Protein AF-A0AB34JA94-F1 (afdb_monomer_lite)

Secondary structure (DSSP, 8-state):
-PPPPP-----EEEEEEEEEES-TTS-EEEEEEEEEETTEEEEEEEEHHHHHHHHHHHHHHHGGGGT-------GGGGGSHHHHHHHHHHHHHHHHHHTT-HHHHT-HHHHHHTTSSSTT-TTSHHHHHHHHHHTTTSPPEEGGGHHHH--TT-EEEEEESSHHHHHHHHHHTSS-SEEEEEEEE-TTS-B--TTT-SEEEEEEEETTEEEEEEHHHHHHTGGGEEEEEEE-EE-TTTTSHHHHHHHHHHHHHHTTPPB--THHHHHTT------------SS-TT---B-HHHHHHHHHHHTTSB-SSS-GGG--GGGGSTT-SSPP-B-TT-EEPPPEEEE-PPPP---

Structure (mmCIF, N/CA/C/O backbone):
data_AF-A0AB34JA94-F1
#
_entry.id   AF-A0AB34JA94-F1
#
loop_
_atom_site.group_PDB
_atom_site.id
_atom_site.type_symbol
_atom_site.label_atom_id
_atom_site.label_alt_id
_atom_site.label_comp_id
_atom_site.label_asym_id
_atom_site.label_entity_id
_atom_site.label_seq_id
_atom_site.pdbx_PDB_ins_code
_atom_site.Cartn_x
_atom_site.Cartn_y
_atom_site.Cartn_z
_atom_site.occupancy
_atom_site.B_iso_or_equiv
_atom_site.auth_seq_id
_atom_site.auth_comp_id
_atom_site.auth_asym_id
_atom_site.auth_atom_id
_atom_site.pdbx_PDB_model_num
ATOM 1 N N . MET A 1 1 ? 39.753 -9.210 17.519 1.00 33.94 1 MET A N 1
ATOM 2 C CA . MET A 1 1 ? 39.549 -8.945 16.079 1.00 33.94 1 MET A CA 1
ATOM 3 C C . MET A 1 1 ? 38.102 -9.275 15.754 1.00 33.94 1 MET A C 1
ATOM 5 O O . MET A 1 1 ? 37.782 -10.436 15.553 1.00 33.94 1 MET A O 1
ATOM 9 N N . GLY A 1 2 ? 37.212 -8.286 15.861 1.00 31.00 2 GLY A N 1
ATOM 10 C CA . GLY A 1 2 ? 35.792 -8.461 15.555 1.00 31.00 2 GLY A CA 1
ATOM 11 C C . GLY A 1 2 ? 35.573 -8.324 14.054 1.00 31.00 2 GLY A C 1
ATOM 12 O O . GLY A 1 2 ? 36.038 -7.353 13.461 1.00 31.00 2 GLY A O 1
ATOM 13 N N . ALA A 1 3 ? 34.917 -9.312 13.451 1.00 29.16 3 ALA A N 1
ATOM 14 C CA . ALA A 1 3 ? 34.492 -9.262 12.061 1.00 29.16 3 ALA A CA 1
ATOM 15 C C . ALA A 1 3 ? 33.548 -8.067 11.849 1.00 29.16 3 ALA A C 1
ATOM 17 O O . ALA A 1 3 ? 32.595 -7.879 12.606 1.00 29.16 3 ALA A O 1
ATOM 18 N N . ALA A 1 4 ? 33.838 -7.253 10.835 1.00 28.16 4 ALA A N 1
ATOM 19 C CA . ALA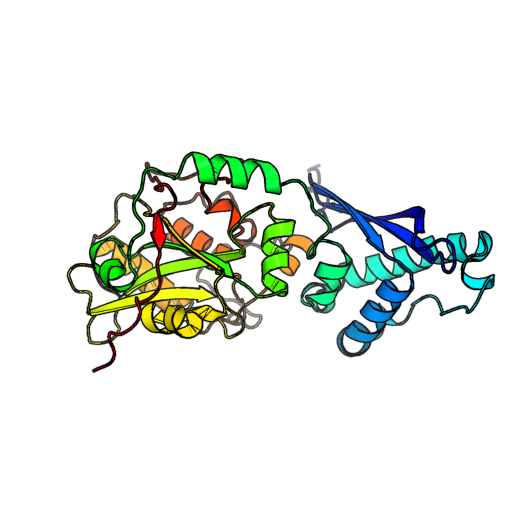 A 1 4 ? 32.948 -6.194 10.382 1.00 28.16 4 ALA A CA 1
ATOM 20 C C . ALA A 1 4 ? 31.629 -6.806 9.870 1.00 28.16 4 ALA A C 1
ATOM 22 O O . ALA A 1 4 ? 31.674 -7.854 9.216 1.00 28.16 4 ALA A O 1
ATOM 23 N N . PRO A 1 5 ? 30.463 -6.189 10.133 1.00 30.64 5 PRO A N 1
ATOM 24 C CA . PRO A 1 5 ? 29.211 -6.659 9.564 1.00 30.64 5 PRO A CA 1
ATOM 25 C C . PRO A 1 5 ? 29.250 -6.524 8.037 1.00 30.64 5 PRO A C 1
ATOM 27 O O . PRO A 1 5 ? 29.622 -5.494 7.477 1.00 30.64 5 PRO A O 1
ATOM 30 N N . SER A 1 6 ? 28.906 -7.627 7.384 1.00 30.83 6 SER A N 1
ATOM 31 C CA . SER A 1 6 ? 28.924 -7.862 5.946 1.00 30.83 6 SER A CA 1
ATOM 32 C C . SER A 1 6 ? 27.922 -6.989 5.181 1.00 30.83 6 SER A C 1
ATOM 34 O O . SER A 1 6 ? 26.743 -6.965 5.518 1.00 30.83 6 SER A O 1
ATOM 36 N N . HIS A 1 7 ? 28.430 -6.328 4.137 1.00 33.81 7 HIS A N 1
ATOM 37 C CA . HIS A 1 7 ? 27.768 -5.705 2.981 1.00 33.81 7 HIS A CA 1
ATOM 38 C C . HIS A 1 7 ? 26.224 -5.640 2.948 1.00 33.81 7 HIS A C 1
ATOM 40 O O . HIS A 1 7 ? 25.527 -6.599 2.626 1.00 33.81 7 HIS A O 1
ATOM 46 N N . GLU A 1 8 ? 25.745 -4.415 3.147 1.00 39.44 8 GLU A N 1
ATOM 47 C CA . GLU A 1 8 ? 24.468 -3.826 2.729 1.00 39.44 8 GLU A CA 1
ATOM 48 C C . GLU A 1 8 ? 24.118 -4.206 1.269 1.00 39.44 8 GLU A C 1
ATOM 50 O O . GLU A 1 8 ? 24.847 -3.871 0.330 1.00 39.44 8 GLU A O 1
ATOM 55 N N . ALA A 1 9 ? 23.017 -4.932 1.046 1.00 46.41 9 ALA A N 1
ATOM 56 C CA . ALA A 1 9 ? 22.637 -5.393 -0.292 1.00 46.41 9 ALA A CA 1
ATOM 57 C C . ALA A 1 9 ? 21.923 -4.284 -1.089 1.00 46.41 9 ALA A C 1
ATOM 59 O O . ALA A 1 9 ? 20.692 -4.235 -1.155 1.00 46.41 9 ALA A O 1
ATOM 60 N N . ALA A 1 10 ? 22.707 -3.395 -1.704 1.00 58.50 10 ALA A N 1
ATOM 61 C CA . ALA A 1 10 ? 22.237 -2.528 -2.782 1.00 58.50 10 ALA A CA 1
ATOM 62 C C . ALA A 1 10 ? 21.627 -3.372 -3.917 1.00 58.50 10 ALA A C 1
ATOM 64 O O . ALA A 1 10 ? 22.109 -4.470 -4.198 1.00 58.50 10 ALA A O 1
ATOM 65 N N . LEU A 1 11 ? 20.595 -2.856 -4.593 1.00 69.00 11 LEU A N 1
ATOM 66 C CA . LEU A 1 11 ? 19.997 -3.526 -5.751 1.00 69.00 11 LEU A CA 1
ATOM 67 C C . LEU A 1 11 ? 21.039 -3.710 -6.866 1.00 69.00 11 LEU A C 1
ATOM 69 O O . LEU A 1 11 ? 21.446 -2.759 -7.542 1.00 69.00 11 LEU A O 1
ATOM 73 N N . GLY A 1 12 ? 21.474 -4.952 -7.042 1.00 79.62 12 GLY A N 1
ATOM 74 C CA . GLY A 1 12 ? 22.334 -5.396 -8.121 1.00 79.62 12 GLY A CA 1
ATOM 75 C C . GLY A 1 12 ? 21.597 -5.335 -9.453 1.00 79.62 12 GLY A C 1
ATOM 76 O O . GLY A 1 12 ? 20.393 -5.557 -9.529 1.00 79.62 12 GLY A O 1
ATOM 77 N N . CYS A 1 13 ? 22.334 -5.016 -10.514 1.00 89.94 13 CYS A N 1
ATOM 78 C CA . CYS A 1 13 ? 21.826 -4.972 -11.881 1.00 89.94 13 CYS A CA 1
ATOM 79 C C . CYS A 1 13 ? 22.901 -5.501 -12.832 1.00 89.94 13 CYS A C 1
ATOM 81 O O . CYS A 1 13 ? 24.055 -5.077 -12.734 1.00 89.94 13 CYS A O 1
ATOM 83 N N . SER A 1 14 ? 22.548 -6.375 -13.770 1.00 92.00 14 SER A N 1
ATOM 84 C CA . SER A 1 14 ? 23.431 -6.841 -14.848 1.00 92.00 14 SER A CA 1
ATOM 85 C C . SER A 1 14 ? 22.662 -7.022 -16.155 1.00 92.00 14 SER A C 1
ATOM 87 O O . SER A 1 14 ? 21.468 -7.322 -16.138 1.00 92.00 14 SER A O 1
ATOM 89 N N . LEU A 1 15 ? 23.323 -6.801 -17.294 1.00 93.69 15 LEU A N 1
ATOM 90 C CA . LEU A 1 15 ? 22.767 -7.087 -18.613 1.00 93.69 15 LEU A CA 1
ATOM 91 C C . LEU A 1 15 ? 23.639 -8.145 -19.288 1.00 93.69 15 LEU A C 1
ATOM 93 O O . LEU A 1 15 ? 24.737 -7.853 -19.740 1.00 93.69 15 LEU A O 1
ATOM 97 N N . ASN A 1 16 ? 23.143 -9.379 -19.389 1.00 84.00 16 ASN A N 1
ATOM 98 C CA . ASN A 1 16 ? 23.994 -10.516 -19.784 1.00 84.00 16 ASN A CA 1
ATOM 99 C C . ASN A 1 16 ? 23.575 -11.161 -21.108 1.00 84.00 16 ASN A C 1
ATOM 101 O O . ASN A 1 16 ? 24.324 -11.940 -21.693 1.00 84.00 16 ASN A O 1
ATOM 105 N N . SER A 1 17 ? 22.372 -10.859 -21.596 1.00 87.00 17 SER A N 1
ATOM 106 C CA . SER A 1 17 ? 21.828 -11.495 -22.791 1.00 87.00 17 SER A CA 1
ATOM 107 C C . SER A 1 17 ? 20.958 -10.545 -23.605 1.00 87.00 17 SER A C 1
ATOM 109 O O . SER A 1 17 ? 20.492 -9.504 -23.132 1.00 87.00 17 SER A O 1
ATOM 111 N N . THR A 1 18 ? 20.765 -10.900 -24.874 1.00 92.19 18 THR A N 1
ATOM 112 C CA . THR A 1 18 ? 19.883 -10.179 -25.792 1.00 92.19 18 THR A CA 1
ATOM 113 C C . THR A 1 18 ? 19.055 -11.162 -26.599 1.00 92.19 18 THR A C 1
ATOM 115 O O . THR A 1 18 ? 19.470 -12.301 -26.812 1.00 92.19 18 THR A O 1
ATOM 118 N N . ARG A 1 19 ? 17.884 -10.724 -27.060 1.00 90.94 19 ARG A N 1
ATOM 119 C CA . ARG A 1 19 ? 17.037 -11.505 -27.966 1.00 90.94 19 ARG A CA 1
ATOM 120 C C . ARG A 1 19 ? 16.463 -10.626 -29.068 1.00 90.94 19 ARG A C 1
ATOM 122 O O . ARG A 1 19 ? 16.322 -9.412 -28.906 1.00 90.94 19 ARG A O 1
ATOM 129 N N . LEU A 1 20 ? 16.149 -11.247 -30.199 1.00 88.50 20 LEU A N 1
ATOM 130 C CA . LEU A 1 20 ? 15.402 -10.620 -31.285 1.00 88.50 20 LEU A CA 1
ATOM 131 C C . LEU A 1 20 ? 13.908 -10.840 -31.047 1.00 88.50 20 LEU A C 1
ATOM 133 O O . LEU A 1 20 ? 13.461 -11.979 -30.958 1.00 88.50 20 LEU A O 1
ATOM 137 N N . SER A 1 21 ? 13.158 -9.745 -30.991 1.00 83.56 21 SER A N 1
ATOM 138 C CA . SER A 1 21 ? 11.720 -9.733 -30.717 1.00 83.56 21 SER A CA 1
ATOM 139 C C . SER A 1 21 ? 10.966 -8.876 -31.734 1.00 83.56 21 SER A C 1
ATOM 141 O O . SER A 1 21 ? 11.555 -8.083 -32.476 1.00 83.56 21 SER A O 1
ATOM 143 N N . GLY A 1 22 ? 9.640 -9.010 -31.752 1.00 81.00 22 GLY A N 1
ATOM 144 C CA . GLY A 1 22 ? 8.747 -8.227 -32.605 1.00 81.00 22 GLY A CA 1
ATOM 145 C C . GLY A 1 22 ? 8.397 -8.888 -33.945 1.00 81.00 22 GLY A C 1
ATOM 146 O O . GLY A 1 22 ? 8.851 -9.990 -34.249 1.00 81.00 22 GLY A O 1
ATOM 147 N N . PRO A 1 23 ? 7.557 -8.227 -34.760 1.00 78.31 23 PRO A N 1
ATOM 148 C CA . PRO A 1 23 ? 7.063 -8.789 -36.013 1.00 78.31 23 PRO A CA 1
ATOM 149 C C . PRO A 1 23 ? 8.195 -9.004 -37.025 1.00 78.31 23 PRO A C 1
ATOM 151 O O . PRO A 1 23 ? 9.101 -8.175 -37.134 1.00 78.31 23 PRO A O 1
ATOM 154 N N . SER A 1 24 ? 8.094 -10.061 -37.839 1.00 78.44 24 SER A N 1
ATOM 155 C CA . SER A 1 24 ? 9.119 -10.480 -38.820 1.00 78.44 24 SER A CA 1
ATOM 156 C C . SER A 1 24 ? 9.600 -9.356 -39.746 1.00 78.44 24 SER A C 1
ATOM 158 O O . SER A 1 24 ? 10.770 -9.297 -40.117 1.00 78.44 24 SER A O 1
ATOM 160 N N . ARG A 1 25 ? 8.711 -8.414 -40.080 1.00 77.81 25 ARG A N 1
ATOM 161 C CA . ARG A 1 25 ? 9.008 -7.264 -40.947 1.00 77.81 25 ARG A CA 1
ATOM 162 C C . ARG A 1 25 ? 9.797 -6.149 -40.252 1.00 77.81 25 ARG A C 1
ATOM 164 O O . ARG A 1 25 ? 10.430 -5.345 -40.933 1.00 77.81 25 ARG A O 1
ATOM 171 N N . ARG A 1 26 ? 9.745 -6.052 -38.918 1.00 80.50 26 ARG A N 1
ATOM 172 C CA . ARG A 1 26 ? 10.406 -5.003 -38.117 1.00 80.50 26 ARG A CA 1
ATOM 173 C C . ARG A 1 26 ? 10.902 -5.550 -36.766 1.00 80.50 26 ARG A C 1
ATOM 175 O O . ARG A 1 26 ? 10.438 -5.083 -35.724 1.00 80.50 26 ARG A O 1
ATOM 182 N N . PRO A 1 27 ? 11.848 -6.505 -36.763 1.00 86.38 27 PRO A N 1
ATOM 183 C CA . PRO A 1 27 ? 12.361 -7.051 -35.519 1.00 86.38 27 PRO A CA 1
ATOM 184 C C . PRO A 1 27 ? 13.276 -6.039 -34.822 1.00 86.38 27 PRO A C 1
ATOM 186 O O . PRO A 1 27 ? 14.008 -5.276 -35.470 1.00 86.38 27 PRO A O 1
ATOM 189 N N . PHE A 1 28 ? 13.254 -6.057 -33.496 1.00 87.44 28 PHE A N 1
ATOM 190 C CA . PHE A 1 28 ? 14.073 -5.228 -32.620 1.00 87.44 28 PHE A CA 1
ATOM 191 C C . PHE A 1 28 ? 14.839 -6.089 -31.613 1.00 87.44 28 PHE A C 1
ATOM 193 O O . PHE A 1 28 ? 14.496 -7.240 -31.371 1.00 87.44 28 PHE A O 1
ATOM 200 N N . VAL A 1 29 ? 15.912 -5.524 -31.058 1.00 90.81 29 VAL A N 1
ATOM 201 C CA . VAL A 1 29 ? 16.726 -6.181 -30.030 1.00 90.81 29 VAL A CA 1
ATOM 202 C C . VAL A 1 29 ? 16.221 -5.763 -28.657 1.00 90.81 29 VAL A C 1
ATOM 204 O O . VAL A 1 29 ? 16.079 -4.564 -28.390 1.00 90.81 29 VAL A O 1
ATOM 207 N N . GLU A 1 30 ? 15.985 -6.753 -27.806 1.00 93.12 30 GLU A N 1
ATOM 208 C CA . GLU A 1 30 ? 15.742 -6.591 -26.376 1.00 93.12 30 GLU A CA 1
ATOM 209 C C . GLU A 1 30 ? 16.978 -7.013 -25.587 1.00 93.12 30 GLU A C 1
ATOM 211 O O . GLU A 1 30 ? 17.686 -7.944 -25.972 1.00 93.12 30 GLU A O 1
ATOM 216 N N . TYR A 1 31 ? 17.218 -6.314 -24.487 1.00 93.75 31 TYR A N 1
ATOM 217 C CA . TYR A 1 31 ? 18.290 -6.552 -23.534 1.00 93.75 31 TYR A CA 1
ATOM 218 C C . TYR A 1 31 ? 17.664 -7.143 -22.272 1.00 93.75 31 TYR A C 1
ATOM 220 O O . TYR A 1 31 ? 16.663 -6.616 -21.784 1.00 93.75 31 TYR A O 1
ATOM 228 N N . CYS A 1 32 ? 18.239 -8.231 -21.768 1.00 91.56 32 CYS A N 1
ATOM 229 C CA . CYS A 1 32 ? 17.846 -8.817 -20.494 1.00 91.56 32 CYS A CA 1
ATOM 230 C C . CYS A 1 32 ? 18.491 -8.019 -19.370 1.00 91.56 32 CYS A C 1
ATOM 232 O O . CYS A 1 32 ? 19.712 -8.013 -19.256 1.00 91.56 32 CYS A O 1
ATOM 234 N N . VAL A 1 33 ? 17.680 -7.366 -18.550 1.00 91.25 33 VAL A N 1
ATOM 235 C CA . VAL A 1 33 ? 18.101 -6.687 -17.329 1.00 91.25 33 VAL A CA 1
ATOM 236 C C . VAL A 1 33 ? 17.805 -7.626 -16.167 1.00 91.25 33 VAL A C 1
ATOM 238 O O . VAL A 1 33 ? 16.643 -7.875 -15.864 1.00 91.25 33 VAL A O 1
ATOM 241 N N . GLN A 1 34 ? 18.845 -8.164 -15.544 1.00 86.19 34 GLN A N 1
ATOM 242 C CA . GLN A 1 34 ? 18.753 -9.003 -14.354 1.00 86.19 34 GLN A CA 1
ATOM 243 C C . GLN A 1 34 ? 19.008 -8.154 -13.114 1.00 86.19 34 GLN A C 1
ATOM 245 O O . GLN A 1 34 ? 19.991 -7.414 -13.060 1.00 86.19 34 GLN A O 1
ATOM 250 N N . LEU A 1 35 ? 18.113 -8.257 -12.138 1.00 83.00 35 LEU A N 1
ATOM 251 C CA . LEU A 1 35 ? 18.114 -7.467 -10.915 1.00 83.00 35 LEU A CA 1
ATOM 252 C C . LEU A 1 35 ? 18.144 -8.389 -9.708 1.00 83.00 35 LEU A C 1
ATOM 254 O O . LEU A 1 35 ? 17.483 -9.426 -9.703 1.00 83.00 35 LEU A O 1
ATOM 258 N N . GLU A 1 36 ? 18.931 -8.011 -8.708 1.00 73.06 36 GLU A N 1
ATOM 259 C CA . GLU A 1 36 ? 19.235 -8.861 -7.559 1.00 73.06 36 GLU A CA 1
ATOM 260 C C . GLU A 1 36 ? 19.233 -8.046 -6.273 1.00 73.06 36 GLU A C 1
ATOM 262 O O . GLU A 1 36 ? 19.897 -7.014 -6.179 1.00 73.06 36 GLU A O 1
ATOM 267 N N . ARG A 1 37 ? 18.515 -8.512 -5.254 1.00 63.88 37 ARG A N 1
ATOM 268 C CA . ARG A 1 37 ? 18.586 -7.943 -3.910 1.00 63.88 37 ARG A CA 1
ATOM 269 C C . ARG A 1 37 ? 18.285 -9.010 -2.870 1.00 63.88 37 ARG A C 1
ATOM 271 O O . ARG A 1 37 ? 17.164 -9.502 -2.816 1.00 63.88 37 ARG A O 1
ATOM 278 N N . ALA A 1 38 ? 19.263 -9.283 -2.007 1.00 65.06 38 ALA A N 1
ATOM 279 C CA . ALA A 1 38 ? 19.186 -10.308 -0.968 1.00 65.06 38 ALA A CA 1
ATOM 280 C C . ALA A 1 38 ? 18.754 -11.676 -1.538 1.00 65.06 38 ALA A C 1
ATOM 282 O O . ALA A 1 38 ? 19.553 -12.334 -2.194 1.00 65.06 38 ALA A O 1
ATOM 283 N N . ASP A 1 39 ? 17.508 -12.080 -1.304 1.00 50.12 39 ASP A N 1
ATOM 284 C CA . ASP A 1 39 ? 16.888 -13.338 -1.727 1.00 50.12 39 ASP A CA 1
ATOM 285 C C . ASP A 1 39 ? 16.017 -13.212 -2.993 1.00 50.12 39 ASP A C 1
ATOM 287 O O . ASP A 1 39 ? 15.452 -14.201 -3.461 1.00 50.12 39 ASP A O 1
ATOM 291 N N . LEU A 1 40 ? 15.904 -12.011 -3.567 1.00 50.50 40 LEU A N 1
ATOM 292 C CA . LEU A 1 40 ? 15.078 -11.741 -4.741 1.00 50.50 40 LEU A CA 1
ATOM 293 C C . LEU A 1 40 ? 15.938 -11.518 -5.985 1.00 50.50 40 LEU A C 1
ATOM 295 O O . LEU A 1 40 ? 16.709 -10.560 -6.060 1.00 50.50 40 LEU A O 1
ATOM 299 N N . THR A 1 41 ? 15.721 -12.354 -6.999 1.00 65.50 41 THR A N 1
ATOM 300 C CA . THR A 1 41 ? 16.272 -12.180 -8.346 1.00 65.50 41 THR A CA 1
ATOM 301 C C . THR A 1 41 ? 15.137 -12.175 -9.358 1.00 65.50 41 THR A C 1
ATOM 303 O O . THR A 1 41 ? 14.293 -13.072 -9.358 1.00 65.50 41 THR A O 1
ATOM 306 N N . TRP A 1 42 ? 15.116 -11.188 -10.248 1.00 71.56 42 TRP A N 1
ATOM 307 C CA . TRP A 1 42 ? 14.173 -11.162 -11.364 1.00 71.56 42 TRP A CA 1
ATOM 308 C C . TRP A 1 42 ? 14.814 -10.583 -12.619 1.00 71.56 42 TRP A C 1
ATOM 310 O O . TRP A 1 42 ? 15.895 -9.993 -12.589 1.00 71.56 42 TRP A O 1
ATOM 320 N N . VAL A 1 43 ? 14.139 -10.783 -13.748 1.00 80.00 43 VAL A N 1
ATOM 321 C CA . VAL A 1 43 ? 14.596 -10.323 -15.057 1.00 80.00 43 VAL A CA 1
ATOM 322 C C . VAL A 1 43 ? 13.499 -9.534 -15.752 1.00 80.00 43 VAL A C 1
ATOM 324 O O . VAL A 1 43 ? 12.328 -9.903 -15.688 1.00 80.00 43 VAL A O 1
ATOM 327 N N . VAL A 1 44 ? 13.883 -8.475 -16.458 1.00 79.00 44 VAL A N 1
ATOM 328 C CA . VAL A 1 44 ? 13.013 -7.774 -17.407 1.00 79.00 44 VAL A CA 1
ATOM 329 C C . VAL A 1 44 ? 13.677 -7.640 -18.761 1.00 79.00 44 VAL A C 1
ATOM 331 O O . VAL A 1 44 ? 14.896 -7.509 -18.867 1.00 79.00 44 VAL A O 1
ATOM 334 N N . TRP A 1 45 ? 12.865 -7.651 -19.813 1.00 84.88 45 TRP A N 1
ATOM 335 C CA . TRP A 1 45 ? 13.346 -7.467 -21.176 1.00 84.88 45 TRP A CA 1
ATOM 336 C C . TRP A 1 45 ? 12.978 -6.072 -21.652 1.00 84.88 45 TRP A C 1
ATOM 338 O O . TRP A 1 45 ? 11.815 -5.679 -21.627 1.00 84.88 45 TRP A O 1
ATOM 348 N N . ARG A 1 46 ? 13.981 -5.295 -22.061 1.00 89.50 46 ARG A N 1
ATOM 349 C CA . ARG A 1 46 ? 13.774 -3.918 -22.523 1.00 89.50 46 ARG A CA 1
ATOM 350 C C . ARG A 1 46 ? 14.476 -3.690 -23.843 1.00 89.50 46 ARG A C 1
ATOM 352 O O . ARG A 1 46 ? 15.637 -4.053 -24.013 1.00 89.50 46 ARG A O 1
ATOM 359 N N . ARG A 1 47 ? 13.811 -3.055 -24.801 1.00 91.56 47 ARG A N 1
ATOM 360 C CA . ARG A 1 47 ? 14.439 -2.582 -26.043 1.00 91.56 47 ARG A CA 1
ATOM 361 C C . ARG A 1 47 ? 15.123 -1.243 -25.813 1.00 91.56 47 ARG A C 1
ATOM 363 O O . ARG A 1 47 ? 14.689 -0.420 -25.015 1.00 91.56 47 ARG A O 1
ATOM 370 N N . TYR A 1 48 ? 16.141 -0.950 -26.621 1.00 92.12 48 TYR A N 1
ATOM 371 C CA . TYR A 1 48 ? 16.907 0.306 -26.536 1.00 92.12 48 TYR A CA 1
ATOM 372 C C . TYR A 1 48 ? 16.030 1.579 -26.519 1.00 92.12 48 TYR A C 1
ATOM 374 O O . TYR A 1 48 ? 16.362 2.563 -25.867 1.00 92.12 48 TYR A O 1
ATOM 382 N N . ALA A 1 49 ? 14.901 1.574 -27.235 1.00 89.88 49 ALA A N 1
ATOM 383 C CA . ALA A 1 49 ? 13.996 2.724 -27.264 1.00 89.88 49 ALA A CA 1
ATOM 384 C C . ALA A 1 49 ? 13.359 3.028 -25.895 1.00 89.88 49 ALA A C 1
ATOM 386 O O . ALA A 1 49 ? 13.105 4.193 -25.611 1.00 89.88 49 ALA A O 1
ATOM 387 N N . GLU A 1 50 ? 13.136 2.013 -25.059 1.00 89.31 50 GLU A N 1
ATOM 388 C CA . GLU A 1 50 ? 12.598 2.178 -23.704 1.00 89.31 50 GLU A CA 1
ATOM 389 C C . GLU A 1 50 ? 13.658 2.754 -22.766 1.00 89.31 50 GLU A C 1
ATOM 391 O O . GLU A 1 50 ? 13.370 3.697 -22.038 1.00 89.31 50 GLU A O 1
ATOM 396 N N . PHE A 1 51 ? 14.910 2.285 -22.865 1.00 93.62 51 PHE A N 1
ATOM 397 C CA . PHE A 1 51 ? 16.041 2.903 -22.161 1.00 93.62 51 PHE A CA 1
ATOM 398 C C . PHE A 1 51 ? 16.163 4.394 -22.515 1.00 93.62 51 PHE A C 1
ATOM 400 O O . PHE A 1 51 ? 16.340 5.236 -21.641 1.00 93.62 51 PHE A O 1
ATOM 407 N N . ALA A 1 52 ? 16.032 4.734 -23.802 1.00 91.38 52 ALA A N 1
ATOM 408 C CA . ALA A 1 52 ? 16.121 6.117 -24.266 1.00 91.38 52 ALA A CA 1
ATOM 409 C C . ALA A 1 52 ? 14.941 6.980 -23.783 1.00 91.38 52 ALA A C 1
ATOM 411 O O . ALA A 1 52 ? 15.123 8.162 -23.492 1.00 91.38 52 ALA A O 1
ATOM 412 N N . ALA A 1 53 ? 13.739 6.406 -23.688 1.00 86.50 53 ALA A N 1
ATOM 413 C CA . ALA A 1 53 ? 12.574 7.087 -23.131 1.00 86.50 53 ALA A CA 1
ATOM 414 C C . ALA A 1 53 ? 12.749 7.356 -21.629 1.00 86.50 53 ALA A C 1
ATOM 416 O O . ALA A 1 53 ? 12.546 8.489 -21.193 1.00 86.50 53 ALA A O 1
ATOM 417 N N . LEU A 1 54 ? 13.211 6.354 -20.872 1.00 87.88 54 LEU A N 1
ATOM 418 C CA . LEU A 1 54 ? 13.539 6.499 -19.455 1.00 87.88 54 LEU A CA 1
ATOM 419 C C . LEU A 1 54 ? 14.607 7.580 -19.243 1.00 87.88 54 LEU A C 1
ATOM 421 O O . LEU A 1 54 ? 14.449 8.457 -18.398 1.00 87.88 54 LEU A O 1
ATOM 425 N N . GLN A 1 55 ? 15.669 7.570 -20.053 1.00 92.00 55 GLN A N 1
ATOM 426 C CA . GLN A 1 55 ? 16.716 8.585 -19.984 1.00 92.00 55 GLN A CA 1
ATOM 427 C C . GLN A 1 55 ? 16.171 9.993 -20.203 1.00 92.00 55 GLN A C 1
ATOM 429 O O . GLN A 1 55 ? 16.499 10.897 -19.438 1.00 92.00 55 GLN A O 1
ATOM 434 N N . LYS A 1 56 ? 15.306 10.175 -21.204 1.00 88.81 56 LYS A N 1
ATOM 435 C CA . LYS A 1 56 ? 14.674 11.466 -21.478 1.00 88.81 56 LYS A CA 1
ATOM 436 C C . LYS A 1 56 ? 13.818 11.943 -20.300 1.00 88.81 56 LYS A C 1
ATOM 438 O O . LYS A 1 56 ? 13.840 13.134 -20.003 1.00 88.81 56 LYS A O 1
ATOM 443 N N . ALA A 1 57 ? 13.090 11.035 -19.649 1.00 81.88 57 ALA A N 1
ATOM 444 C CA . ALA A 1 57 ? 12.230 11.354 -18.512 1.00 81.88 57 ALA A CA 1
ATOM 445 C C . ALA A 1 57 ? 13.030 11.752 -17.262 1.00 81.88 57 ALA A C 1
ATOM 447 O O . ALA A 1 57 ? 12.664 12.700 -16.576 1.00 81.88 57 ALA A O 1
ATOM 448 N N . LEU A 1 58 ? 14.144 11.065 -16.988 1.00 85.19 58 LEU A N 1
ATOM 449 C CA . LEU A 1 58 ? 14.940 11.287 -15.777 1.00 85.19 58 LEU A CA 1
ATOM 450 C C . LEU A 1 58 ? 15.979 12.403 -15.910 1.00 85.19 58 LEU A C 1
ATOM 452 O O . LEU A 1 58 ? 16.370 12.982 -14.898 1.00 85.19 58 LEU A O 1
ATOM 456 N N . LYS A 1 59 ? 16.434 12.728 -17.128 1.00 87.31 59 LYS A N 1
ATOM 457 C CA . LYS A 1 59 ? 17.493 13.726 -17.368 1.00 87.31 59 LYS A CA 1
ATOM 458 C C . LYS A 1 59 ? 17.282 15.072 -16.644 1.00 87.31 59 LYS A C 1
ATOM 460 O O . LYS A 1 59 ? 18.268 15.568 -16.103 1.00 87.31 59 LYS A O 1
ATOM 465 N N . PRO A 1 60 ? 16.067 15.661 -16.590 1.00 83.12 60 PRO A N 1
ATOM 466 C CA . PRO A 1 60 ? 15.836 16.919 -15.872 1.00 83.12 60 PRO A CA 1
ATOM 467 C C . PRO A 1 60 ? 16.041 16.813 -14.357 1.00 83.12 60 PRO A C 1
ATOM 469 O O . PRO A 1 60 ? 16.340 17.810 -13.715 1.00 83.12 60 PRO A O 1
ATOM 472 N N . LEU A 1 61 ? 15.868 15.615 -13.794 1.00 77.44 61 LEU A N 1
ATOM 473 C CA . LEU A 1 61 ? 15.885 15.371 -12.355 1.00 77.44 61 LEU A CA 1
ATOM 474 C C . LEU A 1 61 ? 17.286 14.998 -11.870 1.00 77.44 61 LEU A C 1
ATOM 476 O O . LEU A 1 61 ? 17.760 15.530 -10.876 1.00 77.44 61 LEU A O 1
ATOM 480 N N . VAL A 1 62 ? 17.964 14.091 -12.575 1.00 78.81 62 VAL A N 1
ATOM 481 C CA . VAL A 1 62 ? 19.194 13.453 -12.067 1.00 78.81 62 VAL A CA 1
ATOM 482 C C . VAL A 1 62 ? 20.480 13.940 -12.743 1.00 78.81 62 VAL A C 1
ATOM 484 O O . VAL A 1 62 ? 21.562 13.429 -12.452 1.00 78.81 62 VAL A O 1
ATOM 487 N N . GLY A 1 63 ? 20.379 14.929 -13.638 1.00 77.31 63 GLY A N 1
ATOM 488 C CA . GLY A 1 63 ? 21.515 15.651 -14.218 1.00 77.31 63 GLY A CA 1
ATOM 489 C C . GLY A 1 63 ? 22.618 14.742 -14.782 1.00 77.31 63 GLY A C 1
ATOM 490 O O . GLY A 1 63 ? 22.368 13.899 -15.649 1.00 77.31 63 GLY A O 1
ATOM 491 N N . GLU A 1 64 ? 23.843 14.919 -14.274 1.00 66.56 64 GLU A N 1
ATOM 492 C CA . GLU A 1 64 ? 25.058 14.160 -14.626 1.00 66.56 64 GLU A CA 1
ATOM 493 C C . GLU A 1 64 ? 24.887 12.634 -14.489 1.00 66.56 64 GLU A C 1
ATOM 495 O O . GLU A 1 64 ? 25.418 11.876 -15.301 1.00 66.56 64 GLU A O 1
ATOM 500 N N . ALA A 1 65 ? 24.086 12.144 -13.534 1.00 61.62 65 ALA A N 1
ATOM 501 C CA . ALA A 1 65 ? 23.874 10.704 -13.359 1.00 61.62 65 ALA A CA 1
ATOM 502 C C . ALA A 1 65 ? 23.171 10.053 -14.572 1.00 61.62 65 ALA A C 1
ATOM 504 O O . ALA A 1 65 ? 23.366 8.864 -14.832 1.00 61.62 65 ALA A O 1
ATOM 505 N N . ALA A 1 66 ? 22.412 10.832 -15.357 1.00 67.00 66 ALA A N 1
ATOM 506 C CA . ALA A 1 66 ? 21.745 10.394 -16.588 1.00 67.00 66 ALA A CA 1
ATOM 507 C C . ALA A 1 66 ? 22.475 10.795 -17.889 1.00 67.00 66 ALA A C 1
ATOM 509 O O . ALA A 1 66 ? 21.961 10.511 -18.980 1.00 67.00 66 ALA A O 1
ATOM 510 N N . SER A 1 67 ? 23.635 11.463 -17.815 1.00 66.94 67 SER A N 1
ATOM 511 C CA . SER A 1 67 ? 24.283 12.082 -18.984 1.00 66.94 67 SER A CA 1
ATOM 512 C C . SER A 1 67 ? 25.049 11.083 -19.865 1.00 66.94 67 SER A C 1
ATOM 514 O O . SER A 1 67 ? 25.021 11.197 -21.092 1.00 66.94 67 SER A O 1
ATOM 516 N N . ALA A 1 68 ? 25.660 10.052 -19.274 1.00 79.81 68 ALA A N 1
ATOM 517 C CA . ALA A 1 68 ? 26.441 9.037 -19.987 1.00 79.81 68 ALA A CA 1
ATOM 518 C C . ALA A 1 68 ? 25.556 7.916 -20.572 1.00 79.81 68 ALA A C 1
ATOM 520 O O . ALA A 1 68 ? 25.613 6.768 -20.132 1.00 79.81 68 ALA A O 1
ATOM 521 N N . PHE A 1 69 ? 24.712 8.255 -21.552 1.00 86.50 69 PHE A N 1
ATOM 522 C CA . PHE A 1 69 ? 23.796 7.320 -22.213 1.00 86.50 69 PHE A CA 1
ATOM 523 C C . PHE A 1 69 ? 24.275 6.947 -23.631 1.00 86.50 69 PHE A C 1
ATOM 525 O O . PHE A 1 69 ? 24.613 7.843 -24.409 1.00 86.50 69 PHE A O 1
ATOM 532 N N . PRO A 1 70 ? 24.295 5.655 -24.022 1.00 88.00 70 PRO A N 1
ATOM 533 C CA . PRO A 1 70 ? 24.769 5.250 -25.345 1.00 88.00 70 PRO A CA 1
ATOM 534 C C . PRO A 1 70 ? 23.887 5.826 -26.468 1.00 88.00 70 PRO A C 1
ATOM 536 O O . PRO A 1 70 ? 22.661 5.783 -26.351 1.00 88.00 70 PRO A O 1
ATOM 539 N N . PRO A 1 71 ? 24.458 6.314 -27.587 1.00 83.56 71 PRO A N 1
ATOM 540 C CA . PRO A 1 71 ? 23.713 7.045 -28.609 1.00 83.56 71 PRO A CA 1
ATOM 541 C C . PRO A 1 71 ? 22.790 6.168 -29.468 1.00 83.56 71 PRO A C 1
ATOM 543 O O . PRO A 1 71 ? 22.981 4.955 -29.672 1.00 83.56 71 PRO A O 1
ATOM 546 N N . LYS A 1 72 ? 21.770 6.823 -30.034 1.00 82.31 72 LYS A N 1
ATOM 547 C CA . LYS A 1 72 ? 20.813 6.191 -30.941 1.00 82.31 72 LYS A CA 1
ATOM 548 C C . LYS A 1 72 ? 21.434 6.061 -32.328 1.00 82.31 72 LYS A C 1
ATOM 550 O O . LYS A 1 72 ? 21.536 7.026 -33.071 1.00 82.31 72 LYS A O 1
ATOM 555 N N . LEU A 1 73 ? 21.795 4.836 -32.691 1.00 77.31 73 LEU A N 1
ATOM 556 C CA . LEU A 1 73 ? 22.214 4.468 -34.042 1.00 77.31 73 LEU A CA 1
ATOM 557 C C . LEU A 1 73 ? 21.006 3.961 -34.840 1.00 77.31 73 LEU A C 1
ATOM 559 O O . LEU A 1 73 ? 20.264 3.098 -34.360 1.00 77.31 73 LEU A O 1
ATOM 563 N N . GLY A 1 74 ? 20.797 4.516 -36.034 1.00 64.31 74 GLY A N 1
ATOM 564 C CA . GLY A 1 74 ? 19.669 4.194 -36.908 1.00 64.31 74 GLY A CA 1
ATOM 565 C C . GLY A 1 74 ? 19.847 2.908 -37.727 1.00 64.31 74 GLY A C 1
ATOM 566 O O . GLY A 1 74 ? 20.954 2.408 -37.930 1.00 64.31 74 GLY A O 1
ATOM 567 N N . GLY A 1 75 ? 18.729 2.380 -38.234 1.00 65.69 75 GLY A N 1
ATOM 568 C CA . GLY A 1 75 ? 18.709 1.352 -39.281 1.00 65.69 75 GLY A CA 1
ATOM 569 C C . GLY A 1 75 ? 19.316 -0.008 -38.900 1.00 65.69 75 GLY A C 1
ATOM 570 O O . GLY A 1 75 ? 19.214 -0.470 -37.763 1.00 65.69 75 GLY A O 1
ATOM 571 N N . ARG A 1 76 ? 19.923 -0.694 -39.884 1.00 62.09 76 ARG A N 1
ATOM 572 C CA . ARG A 1 76 ? 20.563 -2.016 -39.701 1.00 62.09 76 ARG A CA 1
ATOM 573 C C . ARG A 1 76 ? 21.784 -1.956 -38.772 1.00 62.09 76 ARG A C 1
ATOM 575 O O . ARG A 1 76 ? 22.047 -2.929 -38.073 1.00 62.09 76 ARG A O 1
ATOM 582 N N . HIS A 1 77 ? 22.462 -0.811 -38.689 1.00 65.69 77 HIS A N 1
ATOM 583 C CA . HIS A 1 77 ? 23.652 -0.626 -37.852 1.00 65.69 77 HIS A CA 1
ATOM 584 C C . HIS A 1 77 ? 23.361 -0.749 -36.354 1.00 65.69 77 HIS A C 1
ATOM 586 O O . HIS A 1 77 ? 24.178 -1.301 -35.623 1.00 65.69 77 HIS A O 1
ATOM 592 N N . GLY A 1 78 ? 22.172 -0.333 -35.904 1.00 68.12 78 GLY A N 1
ATOM 593 C CA . GLY A 1 78 ? 21.747 -0.475 -34.507 1.00 68.12 78 GLY A CA 1
ATOM 594 C C . GLY A 1 78 ? 21.531 -1.922 -34.039 1.00 68.12 78 GLY A C 1
ATOM 595 O O . GLY A 1 78 ? 21.357 -2.130 -32.840 1.00 68.12 78 GLY A O 1
ATOM 596 N N . ARG A 1 79 ? 21.527 -2.893 -34.965 1.00 77.00 79 ARG A N 1
ATOM 597 C CA . ARG A 1 79 ? 21.354 -4.335 -34.712 1.00 77.00 79 ARG A CA 1
ATOM 598 C C . ARG A 1 79 ? 22.616 -5.151 -35.002 1.00 77.00 79 ARG A C 1
ATOM 600 O O . ARG A 1 79 ? 22.567 -6.372 -34.912 1.00 77.00 79 ARG A O 1
ATOM 607 N N . SER A 1 80 ? 23.723 -4.516 -35.392 1.00 85.44 80 SER A N 1
ATOM 608 C CA . SER A 1 80 ? 24.954 -5.265 -35.642 1.00 85.44 80 SER A CA 1
ATOM 609 C C . SER A 1 80 ? 25.472 -5.867 -34.326 1.00 85.44 80 SER A C 1
ATOM 611 O O . SER A 1 80 ? 25.398 -5.192 -33.294 1.00 85.44 80 SER A O 1
ATOM 613 N N . PRO A 1 81 ? 26.015 -7.099 -34.333 1.00 85.00 81 PRO A N 1
ATOM 614 C CA . PRO A 1 81 ? 26.491 -7.753 -33.112 1.00 85.00 81 PRO A CA 1
ATOM 615 C C . PRO A 1 81 ? 27.471 -6.888 -32.315 1.00 85.00 81 PRO A C 1
ATOM 617 O O . PRO A 1 81 ? 27.332 -6.744 -31.106 1.00 85.00 81 PRO A O 1
ATOM 620 N N . ARG A 1 82 ? 28.395 -6.208 -33.007 1.00 87.00 82 ARG A N 1
ATOM 621 C CA . ARG A 1 82 ? 29.363 -5.287 -32.393 1.00 87.00 82 ARG A CA 1
ATOM 622 C C . ARG A 1 82 ? 28.691 -4.136 -31.638 1.00 87.00 82 ARG A C 1
ATOM 624 O O . ARG A 1 82 ? 29.121 -3.793 -30.543 1.00 87.00 82 ARG A O 1
ATOM 631 N N . ILE A 1 83 ? 27.643 -3.540 -32.210 1.00 86.69 83 ILE A N 1
ATOM 632 C CA . ILE A 1 83 ? 26.913 -2.431 -31.580 1.00 86.69 83 ILE A CA 1
ATOM 633 C C . ILE A 1 83 ? 26.045 -2.922 -30.423 1.00 86.69 83 ILE A C 1
ATOM 635 O O . ILE A 1 83 ? 25.968 -2.248 -29.398 1.00 86.69 83 ILE A O 1
ATOM 639 N N . VAL A 1 84 ? 25.399 -4.080 -30.571 1.00 87.44 84 VAL A N 1
ATOM 640 C CA . VAL A 1 84 ? 24.590 -4.682 -29.504 1.00 87.44 84 VAL A CA 1
ATOM 641 C C . VAL A 1 84 ? 25.468 -5.017 -28.298 1.00 87.44 84 VAL A C 1
ATOM 643 O O . VAL A 1 84 ? 25.145 -4.588 -27.195 1.00 87.44 84 VAL A O 1
ATOM 646 N N . LEU A 1 85 ? 26.615 -5.671 -28.511 1.00 87.12 85 LEU A N 1
ATOM 647 C CA . LEU A 1 85 ? 27.578 -5.992 -27.451 1.00 87.12 85 LEU A CA 1
ATOM 648 C C . LEU A 1 85 ? 28.111 -4.735 -26.755 1.00 87.12 85 LEU A C 1
ATOM 650 O O . LEU A 1 85 ? 28.092 -4.659 -25.532 1.00 87.12 85 LEU A O 1
ATOM 654 N N . ALA A 1 86 ? 28.506 -3.709 -27.515 1.00 87.44 86 ALA A N 1
ATOM 655 C CA . ALA A 1 86 ? 28.965 -2.447 -26.931 1.00 87.44 86 ALA A CA 1
ATOM 656 C C . ALA A 1 86 ? 27.872 -1.739 -26.104 1.00 87.44 86 ALA A C 1
ATOM 658 O O . ALA A 1 86 ? 28.165 -1.079 -25.107 1.00 87.44 86 ALA A O 1
ATOM 659 N N . ARG A 1 87 ? 26.599 -1.873 -26.500 1.00 90.81 87 ARG A N 1
ATOM 660 C CA . ARG A 1 87 ? 25.464 -1.287 -25.775 1.00 90.81 87 ARG A CA 1
ATOM 661 C C . ARG A 1 87 ? 25.162 -1.984 -24.463 1.00 90.81 87 ARG A C 1
ATOM 663 O O . ARG A 1 87 ? 24.726 -1.291 -23.554 1.00 90.81 87 ARG A O 1
ATOM 670 N N . ILE A 1 88 ? 25.385 -3.292 -24.358 1.00 91.75 88 ILE A N 1
ATOM 671 C CA . ILE A 1 88 ? 25.139 -4.050 -23.124 1.00 91.75 88 ILE A CA 1
ATOM 672 C C . ILE A 1 88 ? 25.874 -3.395 -21.950 1.00 91.75 88 ILE A C 1
ATOM 674 O O . ILE A 1 88 ? 25.232 -2.918 -21.015 1.00 91.75 88 ILE A O 1
ATOM 678 N N . SER A 1 89 ? 27.199 -3.258 -22.050 1.00 89.69 89 SER A N 1
ATOM 679 C CA . SER A 1 89 ? 28.015 -2.686 -20.974 1.00 89.69 89 SER A CA 1
ATOM 680 C C . SER A 1 89 ? 27.672 -1.219 -20.693 1.00 89.69 89 SER A C 1
ATOM 682 O O . SER A 1 89 ? 27.647 -0.795 -19.539 1.00 89.69 89 SER A O 1
ATOM 684 N N . ALA A 1 90 ? 27.369 -0.435 -21.735 1.00 91.69 90 ALA A N 1
ATOM 685 C CA . ALA A 1 90 ? 27.016 0.975 -21.581 1.00 91.69 90 ALA A CA 1
ATOM 686 C C . ALA A 1 90 ? 25.652 1.175 -20.893 1.00 91.69 90 ALA A C 1
ATOM 688 O O . ALA A 1 90 ? 25.528 2.026 -20.013 1.00 91.69 90 ALA A O 1
ATOM 689 N N . LEU A 1 91 ? 24.636 0.393 -21.274 1.00 94.19 91 LEU A N 1
ATOM 690 C CA . LEU A 1 91 ? 23.306 0.434 -20.663 1.00 94.19 91 LEU A CA 1
ATOM 691 C C . LEU A 1 91 ? 23.328 -0.107 -19.232 1.00 94.19 91 LEU A C 1
ATOM 693 O O . LEU A 1 91 ? 22.676 0.473 -18.370 1.00 94.19 91 LEU A O 1
ATOM 697 N N . GLU A 1 92 ? 24.101 -1.164 -18.964 1.00 93.62 92 GLU A N 1
ATOM 698 C CA . GLU A 1 92 ? 24.286 -1.700 -17.613 1.00 93.62 92 GLU A CA 1
ATOM 699 C C . GLU A 1 92 ? 24.897 -0.657 -16.682 1.00 93.62 92 GLU A C 1
ATOM 701 O O . GLU A 1 92 ? 24.360 -0.390 -15.608 1.00 93.62 92 GLU A O 1
ATOM 706 N N . LEU A 1 93 ? 26.001 -0.034 -17.101 1.00 91.06 93 LEU A N 1
ATOM 707 C CA . LEU A 1 93 ? 26.675 0.977 -16.296 1.00 91.06 93 LEU A CA 1
ATOM 708 C C . LEU A 1 93 ? 25.768 2.186 -16.041 1.00 91.06 93 LEU A C 1
ATOM 710 O O . LEU A 1 93 ? 25.718 2.694 -14.921 1.00 91.06 93 LEU A O 1
ATOM 714 N N . TRP A 1 94 ? 25.043 2.631 -17.068 1.00 92.81 94 TRP A N 1
ATOM 715 C CA . TRP A 1 94 ? 24.075 3.716 -16.950 1.00 92.81 94 TRP A CA 1
ATOM 716 C C . TRP A 1 94 ? 22.952 3.374 -15.963 1.00 92.81 94 TRP A C 1
ATOM 718 O O . TRP A 1 94 ? 22.677 4.151 -15.048 1.00 92.81 94 TRP A O 1
ATOM 728 N N . LEU A 1 95 ? 22.352 2.187 -16.081 1.00 91.81 95 LEU A N 1
ATOM 729 C CA . LEU A 1 95 ? 21.264 1.763 -15.205 1.00 91.81 95 LEU A CA 1
ATOM 730 C C . LEU A 1 95 ? 21.741 1.576 -13.759 1.00 91.81 95 LEU A C 1
ATOM 732 O O . LEU A 1 95 ? 21.074 2.032 -12.836 1.00 91.81 95 LEU A O 1
ATOM 736 N N . ARG A 1 96 ? 22.939 1.014 -13.544 1.00 89.44 96 ARG A N 1
ATOM 737 C CA . ARG A 1 96 ? 23.563 0.925 -12.212 1.00 89.44 96 ARG A CA 1
ATOM 738 C C . ARG A 1 96 ? 23.742 2.290 -11.549 1.00 89.44 96 ARG A C 1
ATOM 740 O O . ARG A 1 96 ? 23.579 2.394 -10.339 1.00 89.44 96 ARG A O 1
ATOM 747 N N . ARG A 1 97 ? 24.087 3.334 -12.311 1.00 87.69 97 ARG A N 1
ATOM 748 C CA . ARG A 1 97 ? 24.205 4.705 -11.778 1.00 87.69 97 ARG A CA 1
ATOM 749 C C . ARG A 1 97 ? 22.847 5.262 -11.362 1.00 87.69 97 ARG A C 1
ATOM 751 O O . ARG A 1 97 ? 22.735 5.823 -10.274 1.00 87.69 97 ARG A O 1
ATOM 758 N N . LEU A 1 98 ? 21.812 5.053 -12.178 1.00 86.06 98 LEU A N 1
ATOM 759 C CA . LEU A 1 98 ? 20.446 5.444 -11.823 1.00 86.06 98 LEU A CA 1
ATOM 760 C C . LEU A 1 98 ? 19.952 4.735 -10.561 1.00 86.06 98 LEU A C 1
ATOM 762 O O . LEU A 1 98 ? 19.423 5.390 -9.672 1.00 86.06 98 LEU A O 1
ATOM 766 N N . LEU A 1 99 ? 20.197 3.430 -10.436 1.00 83.38 99 LEU A N 1
ATOM 767 C CA . LEU A 1 99 ? 19.810 2.644 -9.259 1.00 83.38 99 LEU A CA 1
ATOM 768 C C . LEU A 1 99 ? 20.574 3.017 -7.977 1.00 83.38 99 LEU A C 1
ATOM 770 O O . LEU A 1 99 ? 20.212 2.556 -6.902 1.00 83.38 99 LEU A O 1
ATOM 774 N N . ARG A 1 100 ? 21.611 3.858 -8.064 1.00 81.62 100 ARG A N 1
ATOM 775 C CA . ARG A 1 100 ? 22.312 4.446 -6.907 1.00 81.62 100 ARG A CA 1
ATOM 776 C C . ARG A 1 100 ? 21.870 5.878 -6.598 1.00 81.62 100 ARG A C 1
ATOM 778 O O . ARG A 1 100 ? 22.377 6.480 -5.659 1.00 81.62 100 ARG A O 1
ATOM 785 N N . THR A 1 101 ? 20.968 6.442 -7.398 1.00 79.50 101 THR A N 1
ATOM 786 C CA . THR A 1 101 ? 20.527 7.833 -7.274 1.00 79.50 101 THR A CA 1
ATOM 787 C C . THR A 1 101 ? 19.148 7.876 -6.619 1.00 79.50 101 THR A C 1
ATOM 789 O O . THR A 1 101 ? 18.163 7.470 -7.232 1.00 79.50 101 THR A O 1
ATOM 792 N N . ASP A 1 102 ? 19.058 8.412 -5.397 1.00 68.69 102 ASP A N 1
ATOM 793 C CA . ASP A 1 102 ? 17.806 8.453 -4.617 1.00 68.69 102 ASP A CA 1
ATOM 794 C C . ASP A 1 102 ? 16.653 9.116 -5.374 1.00 68.69 102 ASP A C 1
ATOM 796 O O . ASP A 1 102 ? 15.559 8.562 -5.493 1.00 68.69 102 ASP A O 1
ATOM 800 N N . LEU A 1 103 ? 16.932 10.259 -5.999 1.00 71.12 103 LEU A N 1
ATOM 801 C CA . LEU A 1 103 ? 15.937 10.993 -6.768 1.00 71.12 103 LEU A CA 1
ATOM 802 C C . LEU A 1 103 ? 15.396 10.189 -7.961 1.00 71.12 103 LEU A C 1
ATOM 804 O O . LEU A 1 103 ? 14.235 10.367 -8.325 1.00 71.12 103 LEU A O 1
ATOM 808 N N . ALA A 1 104 ? 16.209 9.297 -8.543 1.00 72.88 104 ALA A N 1
ATOM 809 C CA . ALA A 1 104 ? 15.807 8.423 -9.643 1.00 72.88 104 ALA A CA 1
ATOM 810 C C . ALA A 1 104 ? 14.884 7.300 -9.156 1.00 72.88 104 ALA A C 1
ATOM 812 O O . ALA A 1 104 ? 13.880 7.011 -9.801 1.00 72.88 104 ALA A O 1
ATOM 813 N N . LEU A 1 105 ? 15.205 6.688 -8.011 1.00 68.44 105 LEU A N 1
ATOM 814 C CA . LEU A 1 105 ? 14.432 5.592 -7.417 1.00 68.44 105 LEU A CA 1
ATOM 815 C C . LEU A 1 105 ? 13.044 6.028 -6.944 1.00 68.44 105 LEU A C 1
ATOM 817 O O . LEU A 1 105 ? 12.122 5.217 -6.928 1.00 68.44 105 LEU A O 1
ATOM 821 N N . ARG A 1 106 ? 12.870 7.322 -6.650 1.00 62.41 106 ARG A N 1
ATOM 822 C CA . ARG A 1 106 ? 11.557 7.922 -6.373 1.00 62.41 106 ARG A CA 1
ATOM 823 C C . ARG A 1 106 ? 10.677 8.058 -7.620 1.00 62.41 106 ARG A C 1
ATOM 825 O O . ARG A 1 106 ? 9.488 8.330 -7.490 1.00 62.41 106 ARG A O 1
ATOM 832 N N . GLN A 1 107 ? 11.232 7.897 -8.824 1.00 67.94 107 GLN A N 1
ATOM 833 C CA . GLN A 1 107 ? 10.475 8.057 -10.063 1.00 67.94 107 GLN A CA 1
ATOM 834 C C . GLN A 1 107 ? 9.827 6.744 -10.488 1.00 67.94 107 GLN A C 1
ATOM 836 O O . GLN A 1 107 ? 10.508 5.767 -10.802 1.00 67.94 107 GLN A O 1
ATOM 841 N N . LEU A 1 108 ? 8.499 6.767 -10.616 1.00 57.66 108 LEU A N 1
ATOM 842 C CA . LEU A 1 108 ? 7.703 5.619 -11.049 1.00 57.66 108 LEU A CA 1
ATOM 843 C C . LEU A 1 108 ? 8.207 5.016 -12.368 1.00 57.66 108 LEU A C 1
ATOM 845 O O . LEU A 1 108 ? 8.311 3.801 -12.489 1.00 57.66 108 LEU A O 1
ATOM 849 N N . CYS A 1 109 ? 8.607 5.858 -13.324 1.00 66.06 109 CYS A N 1
ATOM 850 C CA . CYS A 1 109 ? 9.114 5.408 -14.620 1.00 66.06 109 CYS A CA 1
ATOM 851 C C . CYS A 1 109 ? 10.386 4.545 -14.522 1.00 66.06 109 CYS A C 1
ATOM 853 O O . CYS A 1 109 ? 10.561 3.638 -15.335 1.00 66.06 109 CYS A O 1
ATOM 855 N N . LEU A 1 110 ? 11.267 4.782 -13.538 1.00 79.31 110 LEU A N 1
ATOM 856 C CA . LEU A 1 110 ? 12.437 3.928 -13.315 1.00 79.31 110 LEU A CA 1
ATOM 857 C C . LEU A 1 110 ? 12.006 2.581 -12.757 1.00 79.31 110 LEU A C 1
ATOM 859 O O . LEU A 1 110 ? 12.458 1.551 -13.247 1.00 79.31 110 LEU A O 1
ATOM 863 N N . LEU A 1 111 ? 11.120 2.598 -11.764 1.00 68.19 111 LEU A N 1
ATOM 864 C CA . LEU A 1 111 ? 10.606 1.385 -11.142 1.00 68.19 111 LEU A CA 1
ATOM 865 C C . LEU A 1 111 ? 9.906 0.509 -12.192 1.00 68.19 111 LEU A C 1
ATOM 867 O O . LEU A 1 111 ? 10.187 -0.687 -12.266 1.00 68.19 111 LEU A O 1
ATOM 871 N N . GLU A 1 112 ? 9.091 1.113 -13.066 1.00 62.06 112 GLU A N 1
ATOM 872 C CA . GLU A 1 112 ? 8.446 0.452 -14.210 1.00 62.06 112 GLU A CA 1
ATOM 873 C C . GLU A 1 112 ? 9.456 -0.198 -15.146 1.00 62.06 112 GLU A C 1
ATOM 875 O O . GLU A 1 112 ? 9.366 -1.359 -15.567 1.00 62.06 112 GLU A O 1
ATOM 880 N N . PHE A 1 113 ? 10.472 0.588 -15.469 1.00 80.56 113 PHE A N 1
ATOM 881 C CA . PHE A 1 113 ? 11.508 0.163 -16.371 1.00 80.56 113 PHE A CA 1
ATOM 882 C C . PHE A 1 113 ? 12.246 -1.069 -15.847 1.00 80.56 113 PHE A C 1
ATOM 884 O O . PHE A 1 113 ? 12.473 -1.999 -16.618 1.00 80.56 113 PHE A O 1
ATOM 891 N N . VAL A 1 114 ? 12.566 -1.114 -14.553 1.00 80.06 114 VAL A N 1
ATOM 892 C CA . VAL A 1 114 ? 13.276 -2.246 -13.944 1.00 80.06 114 VAL A CA 1
ATOM 893 C C . VAL A 1 114 ? 12.358 -3.406 -13.550 1.00 80.06 114 VAL A C 1
ATOM 895 O O . VAL A 1 114 ? 12.810 -4.371 -12.946 1.00 80.06 114 VAL A O 1
ATOM 898 N N . GLY A 1 115 ? 11.061 -3.352 -13.865 1.00 58.34 115 GLY A N 1
ATOM 899 C CA . GLY A 1 115 ? 10.124 -4.402 -13.449 1.00 58.34 115 GLY A CA 1
ATOM 900 C C . GLY A 1 115 ? 9.948 -4.497 -11.943 1.00 58.34 115 GLY A C 1
ATOM 901 O O . GLY A 1 115 ? 9.370 -5.467 -11.471 1.00 58.34 115 GLY A O 1
ATOM 902 N N . ILE A 1 116 ? 10.405 -3.470 -11.216 1.00 54.97 116 ILE A N 1
ATOM 903 C CA . ILE A 1 116 ? 9.899 -3.123 -9.885 1.00 54.97 116 ILE A CA 1
ATOM 904 C C . ILE A 1 116 ? 8.571 -2.393 -10.044 1.00 54.97 116 ILE A C 1
ATOM 906 O O . ILE A 1 116 ? 7.999 -1.915 -9.085 1.00 54.97 116 ILE A O 1
ATOM 910 N N . ALA A 1 117 ? 8.058 -2.310 -11.262 1.00 43.38 117 ALA A N 1
ATOM 911 C CA . ALA A 1 117 ? 6.728 -1.898 -11.568 1.00 43.38 117 ALA A CA 1
ATOM 912 C C . ALA A 1 117 ? 6.384 -2.423 -12.985 1.00 43.38 117 ALA A C 1
ATOM 914 O O . ALA A 1 117 ? 7.242 -2.439 -13.860 1.00 43.38 117 ALA A O 1
ATOM 915 N N . GLY A 1 118 ? 5.179 -2.943 -13.244 1.00 39.12 118 GLY A N 1
ATOM 916 C CA . GLY A 1 118 ? 4.721 -3.206 -14.624 1.00 39.12 118 GLY A CA 1
ATOM 917 C C . GLY A 1 118 ? 4.458 -4.663 -14.982 1.00 39.12 118 GLY A C 1
ATOM 918 O O . GLY A 1 118 ? 4.829 -5.580 -14.263 1.00 39.12 118 GLY A O 1
ATOM 919 N N . LYS A 1 119 ? 3.793 -4.848 -16.131 1.00 33.62 119 LYS A N 1
ATOM 920 C CA . LYS A 1 119 ? 3.055 -6.042 -16.602 1.00 33.62 119 LYS A CA 1
ATOM 921 C C . LYS A 1 119 ? 3.823 -7.374 -16.734 1.00 33.62 119 LYS A C 1
ATOM 923 O O . LYS A 1 119 ? 3.217 -8.350 -17.166 1.00 33.62 119 LYS A O 1
ATOM 928 N N . GLU A 1 120 ? 5.108 -7.458 -16.394 1.00 35.09 120 GLU A N 1
ATOM 929 C CA . GLU A 1 120 ? 5.954 -8.620 -16.735 1.00 35.09 120 GLU A CA 1
ATOM 930 C C . GLU A 1 120 ? 6.165 -9.658 -15.615 1.00 35.09 120 GLU A C 1
ATOM 932 O O . GLU A 1 120 ? 6.852 -10.651 -15.839 1.00 35.09 120 GLU A O 1
ATOM 937 N N . PHE A 1 121 ? 5.526 -9.521 -14.448 1.00 30.80 121 PHE A N 1
ATOM 938 C CA . PHE A 1 121 ? 5.593 -10.531 -13.380 1.00 30.80 121 PHE A CA 1
ATOM 939 C C . PHE A 1 121 ? 4.352 -11.448 -13.384 1.00 30.80 121 PHE A C 1
ATOM 941 O O . PHE A 1 121 ? 3.462 -11.379 -12.536 1.00 30.80 121 PHE A O 1
ATOM 948 N N . CYS A 1 122 ? 4.245 -12.314 -14.394 1.00 28.55 122 CYS A N 1
ATOM 949 C CA . CYS A 1 122 ? 3.139 -13.270 -14.526 1.00 28.55 122 CYS A CA 1
ATOM 950 C C . CYS A 1 122 ? 3.410 -14.564 -13.739 1.00 28.55 122 CYS A C 1
ATOM 952 O O . CYS A 1 122 ? 3.683 -15.603 -14.330 1.00 28.55 122 CYS A O 1
ATOM 954 N N . GLY A 1 123 ? 3.310 -14.500 -12.407 1.00 27.73 123 GLY A N 1
ATOM 955 C CA . GLY A 1 123 ? 3.332 -15.681 -11.526 1.00 27.73 123 GLY A CA 1
ATOM 956 C C . GLY A 1 123 ? 2.099 -15.845 -10.621 1.00 27.73 123 GLY A C 1
ATOM 957 O O . GLY A 1 123 ? 1.840 -16.943 -10.145 1.00 27.73 123 GLY A O 1
ATOM 958 N N . GLY A 1 124 ? 1.307 -14.785 -10.396 1.00 32.66 124 GLY A N 1
ATOM 959 C CA . GLY A 1 124 ? 0.272 -14.762 -9.342 1.00 32.66 124 GLY A CA 1
ATOM 960 C C . GLY A 1 124 ? -1.190 -14.942 -9.780 1.00 32.66 124 GLY A C 1
ATOM 961 O O . GLY A 1 124 ? -2.073 -15.039 -8.934 1.00 32.66 124 GLY A O 1
ATOM 962 N N . ARG A 1 125 ? -1.497 -14.986 -11.086 1.00 33.72 125 ARG A N 1
ATOM 963 C CA . ARG A 1 125 ? -2.897 -14.915 -11.574 1.00 33.72 125 ARG A CA 1
ATOM 964 C C . ARG A 1 125 ? -3.734 -16.182 -11.337 1.00 33.72 125 ARG A C 1
ATOM 966 O O . ARG A 1 125 ? -4.956 -16.092 -11.389 1.00 33.72 125 ARG A O 1
ATOM 973 N N . VAL A 1 126 ? -3.113 -17.337 -11.088 1.00 34.25 126 VAL A N 1
ATOM 974 C CA . VAL A 1 126 ? -3.831 -18.622 -10.950 1.00 34.25 126 VAL A CA 1
ATOM 975 C C . VAL A 1 126 ? -4.396 -18.809 -9.534 1.00 34.25 126 VAL A C 1
ATOM 977 O O . VAL A 1 126 ? -5.570 -19.136 -9.394 1.00 34.25 126 VAL A O 1
ATOM 980 N N . ALA A 1 127 ? -3.626 -18.489 -8.488 1.00 37.88 127 ALA A N 1
ATOM 981 C CA . ALA A 1 127 ? -4.053 -18.654 -7.091 1.00 37.88 127 ALA A CA 1
ATOM 982 C C . ALA A 1 127 ? -5.223 -17.726 -6.695 1.00 37.88 127 ALA A C 1
ATOM 984 O O . ALA A 1 127 ? -6.155 -18.144 -6.011 1.00 37.88 127 ALA A O 1
ATOM 985 N N . ALA A 1 128 ? -5.219 -16.484 -7.188 1.00 38.91 128 ALA A N 1
ATOM 986 C CA . ALA A 1 128 ? -6.293 -15.510 -6.974 1.00 38.91 128 ALA A CA 1
ATOM 987 C C . ALA A 1 128 ? -7.651 -15.976 -7.545 1.00 38.91 128 ALA A C 1
ATOM 989 O O . ALA A 1 128 ? -8.708 -15.795 -6.939 1.00 38.91 128 ALA A O 1
ATOM 990 N N . MET A 1 129 ? -7.635 -16.648 -8.702 1.00 38.59 129 MET A N 1
ATOM 991 C CA . MET A 1 129 ? -8.849 -17.147 -9.355 1.00 38.59 129 MET A CA 1
ATOM 992 C C . MET A 1 129 ? -9.456 -18.358 -8.627 1.00 38.59 129 MET A C 1
ATOM 994 O O . MET A 1 129 ? -10.678 -18.528 -8.625 1.00 38.59 129 MET A O 1
ATOM 998 N N . GLU A 1 130 ? -8.626 -19.180 -7.983 1.00 41.03 130 GLU A N 1
ATOM 999 C CA . GLU A 1 130 ? -9.076 -20.305 -7.156 1.00 41.03 130 GLU A CA 1
ATOM 1000 C C . GLU A 1 130 ? -9.616 -19.844 -5.794 1.00 41.03 130 GLU A C 1
ATOM 1002 O O . GLU A 1 130 ? -10.653 -20.343 -5.353 1.00 41.03 130 GLU A O 1
ATOM 1007 N N . LEU A 1 131 ? -9.024 -18.811 -5.182 1.00 47.75 131 LEU A N 1
ATOM 1008 C CA . LEU A 1 131 ? -9.534 -18.220 -3.938 1.00 47.75 131 LEU A CA 1
ATOM 1009 C C . LEU A 1 131 ? -10.908 -17.554 -4.135 1.00 47.75 131 LEU A C 1
ATOM 1011 O O . LEU A 1 131 ? -11.806 -17.723 -3.309 1.00 47.75 131 LEU A O 1
ATOM 1015 N N . ARG A 1 132 ? -11.133 -16.909 -5.290 1.00 50.16 132 ARG A N 1
ATOM 1016 C CA . ARG A 1 132 ? -12.455 -16.407 -5.719 1.00 50.16 132 ARG A CA 1
ATOM 1017 C C . ARG A 1 132 ? -13.527 -17.500 -5.776 1.00 50.16 132 ARG A C 1
ATOM 1019 O O . ARG A 1 132 ? -14.700 -17.222 -5.538 1.00 50.16 132 ARG A O 1
ATOM 1026 N N . ARG A 1 133 ? -13.157 -18.752 -6.079 1.00 46.8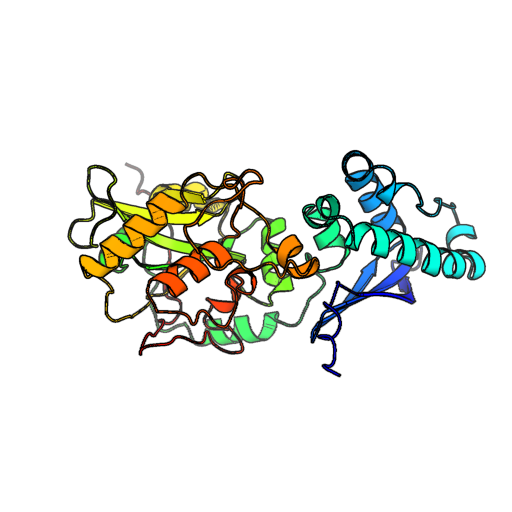1 133 ARG A N 1
ATOM 1027 C CA . ARG A 1 133 ? -14.103 -19.883 -6.043 1.00 46.81 133 ARG A CA 1
ATOM 1028 C C . ARG A 1 133 ? -14.426 -20.318 -4.613 1.00 46.81 133 ARG A C 1
ATOM 1030 O O . ARG A 1 133 ? -15.557 -20.744 -4.392 1.00 46.81 133 ARG A O 1
ATOM 1037 N N . ALA A 1 134 ? -13.484 -20.172 -3.681 1.00 50.50 134 ALA A N 1
ATOM 1038 C CA . ALA A 1 134 ? -13.658 -20.499 -2.266 1.00 50.50 134 ALA A CA 1
ATOM 1039 C C . ALA A 1 134 ? -14.416 -19.412 -1.474 1.00 50.50 134 ALA A C 1
ATOM 1041 O O . ALA A 1 134 ? -15.113 -19.739 -0.519 1.00 50.50 134 ALA A O 1
ATOM 1042 N N . ASN A 1 135 ? -14.358 -18.139 -1.894 1.00 49.59 135 ASN A N 1
ATOM 1043 C CA . ASN A 1 135 ? -15.004 -17.009 -1.203 1.00 49.59 135 ASN A CA 1
ATOM 1044 C C . ASN A 1 135 ? -16.504 -16.823 -1.514 1.00 49.59 135 ASN A C 1
ATOM 1046 O O . ASN A 1 135 ? -17.105 -15.819 -1.144 1.00 49.59 135 ASN A O 1
ATOM 1050 N N . ARG A 1 136 ? -17.145 -17.804 -2.159 1.00 50.84 136 ARG A N 1
ATOM 1051 C CA . ARG A 1 136 ? -18.575 -17.774 -2.513 1.00 50.84 136 ARG A CA 1
ATOM 1052 C C . ARG A 1 136 ? -19.538 -17.877 -1.312 1.00 50.84 136 ARG A C 1
ATOM 1054 O O . ARG A 1 136 ? -20.744 -17.938 -1.527 1.00 50.84 136 ARG A O 1
ATOM 1061 N N . GLY A 1 137 ? -19.020 -17.940 -0.082 1.00 55.09 137 GLY A N 1
ATOM 1062 C CA . GLY A 1 137 ? -19.803 -18.136 1.144 1.00 55.09 137 GLY A CA 1
ATOM 1063 C C . GLY A 1 137 ? -20.110 -16.870 1.952 1.00 55.09 137 GLY A C 1
ATOM 1064 O O . GLY A 1 137 ? -21.073 -16.885 2.715 1.00 55.09 137 GLY A O 1
ATOM 1065 N N . THR A 1 138 ? -19.346 -15.782 1.796 1.00 65.00 138 THR A N 1
ATOM 1066 C CA . THR A 1 138 ? -19.522 -14.568 2.615 1.00 65.00 138 THR A CA 1
ATOM 1067 C C . THR A 1 138 ? -20.228 -13.487 1.797 1.00 65.00 138 THR A C 1
ATOM 1069 O O . THR A 1 138 ? -19.678 -13.051 0.783 1.00 65.00 138 THR A O 1
ATOM 1072 N N . PRO A 1 139 ? -21.442 -13.053 2.182 1.00 77.31 139 PRO A N 1
ATOM 1073 C CA . PRO A 1 139 ? -22.165 -12.042 1.426 1.00 77.31 139 PRO A CA 1
ATOM 1074 C C . PRO A 1 139 ? -21.431 -10.692 1.485 1.00 77.31 139 PRO A C 1
ATOM 1076 O O . PRO A 1 139 ? -20.870 -10.350 2.531 1.00 77.31 139 PRO A O 1
ATOM 1079 N N . PRO A 1 140 ? -21.442 -9.916 0.388 1.00 84.38 140 PRO A N 1
ATOM 1080 C CA . PRO A 1 140 ? -20.846 -8.590 0.366 1.00 84.38 140 PRO A CA 1
ATOM 1081 C C . PRO A 1 140 ? -21.527 -7.656 1.374 1.00 84.38 140 PRO A C 1
ATOM 1083 O O . PRO A 1 140 ? -22.735 -7.731 1.624 1.00 84.38 140 PRO A O 1
ATOM 1086 N N . VAL A 1 141 ? -20.741 -6.745 1.942 1.00 88.00 141 VAL A N 1
ATOM 1087 C CA . VAL A 1 141 ? -21.225 -5.672 2.810 1.00 88.00 141 VAL A CA 1
ATOM 1088 C C . VAL A 1 141 ? -21.383 -4.415 1.972 1.00 88.00 141 VAL A C 1
ATOM 1090 O O . VAL A 1 141 ? -20.435 -3.944 1.352 1.00 88.00 141 VAL A O 1
ATOM 1093 N N . ARG A 1 142 ? -22.572 -3.819 1.979 1.00 86.62 142 ARG A N 1
ATOM 1094 C CA . ARG A 1 142 ? -22.740 -2.500 1.369 1.00 86.62 142 ARG A CA 1
ATOM 1095 C C . ARG A 1 142 ? -22.068 -1.423 2.210 1.00 86.62 142 ARG A C 1
ATOM 1097 O O . ARG A 1 142 ? -22.122 -1.490 3.440 1.00 86.62 142 ARG A O 1
ATOM 1104 N N . VAL A 1 143 ? -21.507 -0.407 1.560 1.00 84.00 143 VAL A N 1
ATOM 1105 C CA . VAL A 1 143 ? -20.800 0.693 2.232 1.00 84.00 143 VAL A CA 1
ATOM 1106 C C . VAL A 1 143 ? -21.598 1.339 3.362 1.00 84.00 143 VAL A C 1
ATOM 1108 O O . VAL A 1 143 ? -21.030 1.628 4.413 1.00 84.00 143 VAL A O 1
ATOM 1111 N N . GLU A 1 144 ? -22.916 1.486 3.211 1.00 85.38 144 GLU A N 1
ATOM 1112 C CA . GLU A 1 144 ? -23.756 2.147 4.216 1.00 85.38 144 GLU A CA 1
ATOM 1113 C C . GLU A 1 144 ? -23.814 1.344 5.529 1.00 85.38 144 GLU A C 1
ATOM 1115 O O . GLU A 1 144 ? -24.090 1.883 6.599 1.00 85.38 144 GLU A O 1
ATOM 1120 N N . LYS A 1 145 ? -23.516 0.040 5.467 1.00 89.94 145 LYS A N 1
ATOM 1121 C CA . LYS A 1 145 ? -23.429 -0.845 6.633 1.00 89.94 145 LYS A CA 1
ATOM 1122 C C . LYS A 1 145 ? -22.027 -0.920 7.229 1.00 89.94 145 LYS A C 1
ATOM 1124 O O . LYS A 1 145 ? -21.881 -1.519 8.293 1.00 89.94 145 LYS A O 1
ATOM 1129 N N . LEU A 1 146 ? -21.010 -0.318 6.604 1.00 89.50 146 LEU A N 1
ATOM 1130 C CA . LEU A 1 146 ? -19.625 -0.419 7.067 1.00 89.50 146 LEU A CA 1
ATOM 1131 C C . LEU A 1 146 ? -19.475 0.075 8.510 1.00 89.50 146 LEU A C 1
ATOM 1133 O O . LEU A 1 146 ? -18.829 -0.588 9.316 1.00 89.50 146 LEU A O 1
ATOM 1137 N N . ARG A 1 147 ? -20.158 1.173 8.861 1.00 91.31 147 ARG A N 1
ATOM 1138 C CA . ARG A 1 147 ? -20.172 1.726 10.226 1.00 91.31 147 ARG A CA 1
ATOM 1139 C C . ARG A 1 147 ? -20.637 0.726 11.287 1.00 91.31 147 ARG A C 1
ATOM 1141 O O . ARG A 1 147 ? -20.210 0.830 12.427 1.00 91.31 147 ARG A O 1
ATOM 1148 N N . ALA A 1 148 ? -21.520 -0.205 10.931 1.00 90.75 148 ALA A N 1
ATOM 1149 C CA . ALA A 1 148 ? -22.078 -1.172 11.872 1.00 90.75 148 ALA A CA 1
ATOM 1150 C C . ALA A 1 148 ? -21.234 -2.449 12.007 1.00 90.75 148 ALA A C 1
ATOM 1152 O O . ALA A 1 148 ? -21.413 -3.184 12.975 1.00 90.75 148 ALA A O 1
ATOM 1153 N N . VAL A 1 149 ? -20.365 -2.747 11.035 1.00 93.12 149 VAL A N 1
ATOM 1154 C CA . VAL A 1 149 ? -19.616 -4.017 10.992 1.00 93.12 149 VAL A CA 1
ATOM 1155 C C . VAL A 1 149 ? -18.118 -3.856 11.230 1.00 93.12 149 VAL A C 1
ATOM 1157 O O . VAL A 1 149 ? -17.462 -4.823 11.619 1.00 93.12 149 VAL A O 1
ATOM 1160 N N . ALA A 1 150 ? -17.564 -2.674 10.973 1.00 95.75 150 ALA A N 1
ATOM 1161 C CA . ALA A 1 150 ? -16.151 -2.395 11.161 1.00 95.75 150 ALA A CA 1
ATOM 1162 C C . ALA A 1 150 ? -15.891 -1.740 12.523 1.00 95.75 150 ALA A C 1
ATOM 1164 O O . ALA A 1 150 ? -16.767 -1.106 13.104 1.00 95.75 150 ALA A O 1
ATOM 1165 N N . GLU A 1 151 ? -14.671 -1.913 13.015 1.00 97.62 151 GLU A N 1
ATOM 1166 C CA . GLU A 1 151 ? -14.137 -1.239 14.195 1.00 97.62 151 GLU A CA 1
ATOM 1167 C C . GLU A 1 151 ? -12.902 -0.414 13.818 1.00 97.62 151 GLU A C 1
ATOM 1169 O O . GLU A 1 151 ? -12.205 -0.706 12.840 1.00 97.62 151 GLU A O 1
ATOM 1174 N N . THR A 1 152 ? -12.581 0.596 14.633 1.00 97.81 152 THR A N 1
ATOM 1175 C CA . THR A 1 152 ? -11.326 1.348 14.486 1.00 97.81 152 THR A CA 1
ATOM 1176 C C . THR A 1 152 ? -10.142 0.383 14.604 1.00 97.81 152 THR A C 1
ATOM 1178 O O . THR A 1 152 ? -9.994 -0.310 15.614 1.00 97.81 152 THR A O 1
ATOM 1181 N N . GLY A 1 153 ? -9.297 0.341 13.572 1.00 97.31 153 GLY A N 1
ATOM 1182 C CA . GLY A 1 153 ? -8.181 -0.601 13.469 1.00 97.31 153 GLY A CA 1
ATOM 1183 C C . GLY A 1 153 ? -8.405 -1.783 12.522 1.00 97.31 153 GLY A C 1
ATOM 1184 O O . GLY A 1 153 ? -7.451 -2.521 12.283 1.00 97.31 153 GLY A O 1
ATOM 1185 N N . ASP A 1 154 ? -9.603 -1.960 11.958 1.00 98.06 154 ASP A N 1
ATOM 1186 C CA . ASP A 1 154 ? -9.832 -2.899 10.850 1.00 98.06 154 ASP A CA 1
ATOM 1187 C C . ASP A 1 154 ? -9.220 -2.366 9.537 1.00 98.06 154 ASP A C 1
ATOM 1189 O O . ASP A 1 154 ? -8.877 -1.188 9.428 1.00 98.06 154 ASP A O 1
ATOM 1193 N N . LEU A 1 155 ? -9.062 -3.223 8.525 1.00 97.00 155 LEU A N 1
ATOM 1194 C CA . LEU A 1 155 ? -8.420 -2.880 7.252 1.00 97.00 155 LEU A CA 1
ATOM 1195 C C . LEU A 1 155 ? -9.409 -2.783 6.103 1.00 97.00 155 LEU A C 1
ATOM 1197 O O . LEU A 1 155 ? -10.285 -3.629 5.956 1.00 97.00 155 LEU A O 1
ATOM 1201 N N . LEU A 1 156 ? -9.168 -1.825 5.217 1.00 93.62 156 LEU A N 1
ATOM 1202 C CA . LEU A 1 156 ? -9.698 -1.826 3.863 1.00 93.62 156 LEU A CA 1
ATOM 1203 C C . LEU A 1 156 ? -8.569 -2.112 2.883 1.00 93.62 156 LEU A C 1
ATOM 1205 O O . LEU A 1 156 ? -7.553 -1.417 2.867 1.00 93.62 156 LEU A O 1
ATOM 1209 N N . LEU A 1 157 ? -8.761 -3.133 2.062 1.00 91.50 157 LEU A N 1
ATOM 1210 C CA . LEU A 1 157 ? -7.905 -3.460 0.936 1.00 91.50 157 LEU A CA 1
ATOM 1211 C C . LEU A 1 157 ? -8.552 -2.937 -0.335 1.00 91.50 157 LEU A C 1
ATOM 1213 O O . LEU A 1 157 ? -9.758 -3.082 -0.528 1.00 91.50 157 LEU A O 1
ATOM 1217 N N . PHE A 1 158 ? -7.743 -2.338 -1.196 1.00 85.56 158 PHE A N 1
ATOM 1218 C CA . PHE A 1 158 ? -8.205 -1.730 -2.431 1.00 85.56 158 PHE A CA 1
ATOM 1219 C C . PHE A 1 158 ? -7.472 -2.341 -3.617 1.00 85.56 158 PHE A C 1
ATOM 1221 O O . PHE A 1 158 ? -6.246 -2.506 -3.612 1.00 85.56 158 PHE A O 1
ATOM 1228 N N . LYS A 1 159 ? -8.259 -2.639 -4.644 1.00 82.19 159 LYS A N 1
ATOM 1229 C CA . LYS A 1 159 ? -7.815 -2.940 -5.992 1.00 82.19 159 LYS A CA 1
ATOM 1230 C C . LYS A 1 159 ? -8.221 -1.773 -6.873 1.00 82.19 159 LYS A C 1
ATOM 1232 O O . LYS A 1 159 ? -9.398 -1.625 -7.188 1.00 82.19 159 LYS A O 1
ATOM 1237 N N . THR A 1 160 ? -7.294 -0.913 -7.258 1.00 70.62 160 THR A N 1
ATOM 1238 C CA . THR A 1 160 ? -7.622 0.288 -8.049 1.00 70.62 160 THR A CA 1
ATOM 1239 C C . THR A 1 160 ? -7.571 0.037 -9.564 1.00 70.62 160 THR A C 1
ATOM 1241 O O . THR A 1 160 ? -6.854 -0.839 -10.055 1.00 70.62 160 THR A O 1
ATOM 1244 N N . ARG A 1 161 ? -8.322 0.815 -10.352 1.00 59.53 161 ARG A N 1
ATOM 1245 C CA . ARG A 1 161 ? -8.360 0.720 -11.828 1.00 59.53 161 ARG A CA 1
ATOM 1246 C C . ARG A 1 161 ? -7.226 1.478 -12.535 1.00 59.53 161 ARG A C 1
ATOM 1248 O O . ARG A 1 161 ? -7.123 1.410 -13.757 1.00 59.53 161 ARG A O 1
ATOM 1255 N N . ALA A 1 162 ? -6.375 2.193 -11.800 1.00 49.84 162 ALA A N 1
ATOM 1256 C CA . ALA A 1 162 ? -5.293 2.987 -12.376 1.00 49.84 162 ALA A CA 1
ATOM 1257 C C . ALA A 1 162 ? -4.088 2.125 -12.827 1.00 49.84 162 ALA A C 1
ATOM 1259 O O . ALA A 1 162 ? -3.818 1.051 -12.286 1.00 49.84 162 ALA A O 1
ATOM 1260 N N . ALA A 1 163 ? -3.323 2.628 -13.803 1.00 36.19 163 ALA A N 1
ATOM 1261 C CA . ALA A 1 163 ? -2.162 1.928 -14.367 1.00 36.19 163 ALA A CA 1
ATOM 1262 C C . ALA A 1 163 ? -0.987 1.778 -13.371 1.00 36.19 163 ALA A C 1
ATOM 1264 O O . ALA A 1 163 ? -0.311 0.750 -13.363 1.00 36.19 163 ALA A O 1
ATOM 1265 N N . ALA A 1 164 ? -0.764 2.774 -12.504 1.00 41.72 164 ALA A N 1
ATOM 1266 C CA . ALA A 1 164 ? 0.313 2.766 -11.504 1.00 41.72 164 ALA A CA 1
ATOM 1267 C C . ALA A 1 164 ? 0.058 1.840 -10.288 1.00 41.72 164 ALA A C 1
ATOM 1269 O O . ALA A 1 164 ? 1.010 1.388 -9.661 1.00 41.72 164 ALA A O 1
ATOM 1270 N N . PRO A 1 165 ? -1.195 1.523 -9.946 1.00 47.50 165 PRO A N 1
ATOM 1271 C CA . PRO A 1 165 ? -1.500 0.441 -9.007 1.00 47.50 165 PRO A CA 1
ATOM 1272 C C . PRO A 1 165 ? -1.664 -0.965 -9.613 1.00 47.50 165 PRO A C 1
ATOM 1274 O O . PRO A 1 165 ? -1.356 -1.950 -8.945 1.00 47.50 165 PRO A O 1
ATOM 1277 N N . GLU A 1 166 ? -2.048 -1.103 -10.892 1.00 40.00 166 GLU A N 1
ATOM 1278 C CA . GLU A 1 166 ? -1.943 -2.388 -11.626 1.00 40.00 166 GLU A CA 1
ATOM 1279 C C . GLU A 1 166 ? -0.510 -2.945 -11.537 1.00 40.00 166 GLU A C 1
ATOM 1281 O O . GLU A 1 166 ? -0.269 -4.136 -11.348 1.00 40.00 166 GLU A O 1
ATOM 1286 N N . LEU A 1 167 ? 0.438 -2.020 -11.548 1.00 40.62 167 LEU A N 1
ATOM 1287 C CA . LEU A 1 167 ? 1.842 -2.153 -11.210 1.00 40.62 167 LEU A CA 1
ATOM 1288 C C . LEU A 1 167 ? 2.128 -2.846 -9.871 1.00 40.62 167 LEU A C 1
ATOM 1290 O O . LEU A 1 167 ? 2.862 -3.830 -9.839 1.00 40.62 167 LEU A O 1
ATOM 1294 N N . GLN A 1 168 ? 1.553 -2.345 -8.774 1.00 41.50 168 GLN A N 1
ATOM 1295 C CA . GLN A 1 168 ? 1.759 -2.865 -7.422 1.00 41.50 168 GLN A CA 1
ATOM 1296 C C . GLN A 1 168 ? 1.212 -4.284 -7.297 1.00 41.50 168 GLN A C 1
ATOM 1298 O O . GLN A 1 168 ? 1.858 -5.142 -6.692 1.00 41.50 168 GLN A O 1
ATOM 1303 N N . ARG A 1 169 ? 0.080 -4.563 -7.947 1.00 51.69 169 ARG A N 1
ATOM 1304 C CA . ARG A 1 169 ? -0.513 -5.904 -8.008 1.00 51.69 169 ARG A CA 1
ATOM 1305 C C . ARG A 1 169 ? 0.385 -6.907 -8.716 1.00 51.69 169 ARG A C 1
ATOM 1307 O O . ARG A 1 169 ? 0.613 -8.004 -8.208 1.00 51.69 169 ARG A O 1
ATOM 1314 N N . VAL A 1 170 ? 0.956 -6.512 -9.855 1.00 36.91 170 VAL A N 1
ATOM 1315 C CA . VAL A 1 170 ? 1.874 -7.372 -10.615 1.00 36.91 170 VAL A CA 1
ATOM 1316 C C . VAL A 1 170 ? 3.152 -7.651 -9.820 1.00 36.91 170 VAL A C 1
ATOM 1318 O O . VAL A 1 170 ? 3.542 -8.806 -9.696 1.00 36.91 170 VAL A O 1
ATOM 1321 N N . LEU A 1 171 ? 3.750 -6.635 -9.196 1.00 37.56 171 LEU A N 1
ATOM 1322 C CA . LEU A 1 171 ? 4.981 -6.787 -8.408 1.00 37.56 171 LEU A CA 1
ATOM 1323 C C . LEU A 1 171 ? 4.852 -7.675 -7.197 1.00 37.56 171 LEU A C 1
ATOM 1325 O O . LEU A 1 171 ? 5.740 -8.448 -6.845 1.00 37.56 171 LEU A O 1
ATOM 1329 N N . THR A 1 172 ? 3.757 -7.471 -6.485 1.00 42.31 172 THR A N 1
ATOM 1330 C CA . THR A 1 172 ? 3.532 -8.177 -5.247 1.00 42.31 172 THR A CA 1
ATOM 1331 C C . THR A 1 172 ? 2.975 -9.571 -5.516 1.00 42.31 172 THR A C 1
ATOM 1333 O O . THR A 1 172 ? 3.068 -10.422 -4.632 1.00 42.31 172 THR A O 1
ATOM 1336 N N . GLY A 1 173 ? 2.464 -9.824 -6.726 1.00 47.88 173 GLY A N 1
ATOM 1337 C CA . GLY A 1 173 ? 1.672 -11.005 -7.044 1.00 47.88 173 GLY A CA 1
ATOM 1338 C C . GLY A 1 173 ? 0.331 -11.003 -6.307 1.00 47.88 173 GLY A C 1
ATOM 1339 O O . GLY A 1 173 ? -0.195 -12.073 -6.020 1.00 47.88 173 GLY A O 1
ATOM 1340 N N . SER A 1 174 ? -0.190 -9.825 -5.948 1.00 57.25 174 SER A N 1
ATOM 1341 C CA . SER A 1 174 ? -1.379 -9.663 -5.110 1.00 57.25 174 SER A CA 1
ATOM 1342 C C . SER A 1 174 ? -2.495 -8.937 -5.835 1.00 57.25 174 SER A C 1
ATOM 1344 O O . SER A 1 174 ? -2.255 -8.114 -6.709 1.00 57.25 174 SER A O 1
ATOM 1346 N N . GLU A 1 175 ? -3.733 -9.216 -5.446 1.00 69.25 175 GLU A N 1
ATOM 1347 C CA . GLU A 1 175 ? -4.903 -8.486 -5.933 1.00 69.25 175 GLU A CA 1
ATOM 1348 C C . GLU A 1 175 ? -5.002 -7.074 -5.342 1.00 69.25 175 GLU A C 1
ATOM 1350 O O . GLU A 1 175 ? -5.730 -6.249 -5.887 1.00 69.25 175 GLU A O 1
ATOM 1355 N N . TRP A 1 176 ? -4.240 -6.783 -4.285 1.00 81.06 176 TRP A N 1
ATOM 1356 C CA . TRP A 1 176 ? -4.324 -5.542 -3.524 1.00 81.06 176 TRP A CA 1
ATOM 1357 C C . TRP A 1 176 ? -3.115 -4.644 -3.792 1.00 81.06 176 TRP A C 1
ATOM 1359 O O . TRP A 1 176 ? -1.966 -5.046 -3.595 1.00 81.06 176 TRP A O 1
ATOM 1369 N N . ASP A 1 177 ? -3.376 -3.414 -4.220 1.00 69.94 177 ASP A N 1
ATOM 1370 C CA . ASP A 1 177 ? -2.365 -2.373 -4.462 1.00 69.94 177 ASP A CA 1
ATOM 1371 C C . ASP A 1 177 ? -2.365 -1.279 -3.405 1.00 69.94 177 ASP A C 1
ATOM 1373 O O . ASP A 1 177 ? -1.361 -0.600 -3.215 1.00 69.94 177 ASP A O 1
ATOM 1377 N N . HIS A 1 178 ? -3.455 -1.140 -2.663 1.00 83.81 178 HIS A N 1
ATOM 1378 C CA . HIS A 1 178 ? -3.545 -0.142 -1.618 1.00 83.81 178 HIS A CA 1
ATOM 1379 C C . HIS A 1 178 ? -4.235 -0.706 -0.386 1.00 83.81 178 HIS A C 1
ATOM 1381 O O . HIS A 1 178 ? -5.032 -1.643 -0.457 1.00 83.81 178 HIS A O 1
ATOM 1387 N N . VAL A 1 179 ? -3.883 -0.150 0.767 1.00 91.25 179 VAL A N 1
ATOM 1388 C CA . VAL A 1 179 ? -4.446 -0.538 2.054 1.00 91.25 179 VAL A CA 1
ATOM 1389 C C . VAL A 1 179 ? -4.671 0.708 2.900 1.00 91.25 179 VAL A C 1
ATOM 1391 O O . VAL A 1 179 ? -3.859 1.634 2.899 1.00 91.25 179 VAL A O 1
ATOM 1394 N N . GLY A 1 180 ? -5.789 0.726 3.611 1.00 93.94 180 GLY A N 1
ATOM 1395 C CA . GLY A 1 180 ? -6.131 1.745 4.591 1.00 93.94 180 GLY A CA 1
ATOM 1396 C C . GLY A 1 180 ? -6.667 1.112 5.868 1.00 93.94 180 GLY A C 1
ATOM 1397 O O . GLY A 1 180 ? -7.069 -0.050 5.874 1.00 93.94 180 GLY A O 1
ATOM 1398 N N . MET A 1 181 ? -6.666 1.878 6.950 1.00 97.62 181 MET A N 1
ATOM 1399 C CA . MET A 1 181 ? -7.230 1.468 8.233 1.00 97.62 181 MET A CA 1
ATOM 1400 C C . MET A 1 181 ? -8.553 2.186 8.467 1.00 97.62 181 MET A C 1
ATOM 1402 O O . MET A 1 181 ? -8.644 3.397 8.279 1.00 97.62 181 MET A O 1
ATOM 1406 N N . VAL A 1 182 ? -9.571 1.447 8.889 1.00 97.75 182 VAL A N 1
ATOM 1407 C CA . VAL A 1 182 ? -10.855 2.002 9.309 1.00 97.75 182 VAL A CA 1
ATOM 1408 C C . VAL A 1 182 ? -10.657 2.805 10.590 1.00 97.75 182 VAL A C 1
ATOM 1410 O O . VAL A 1 182 ? -10.041 2.331 11.546 1.00 97.75 182 VAL A O 1
ATOM 1413 N N . VAL A 1 183 ? -11.198 4.021 10.610 1.00 98.06 183 VAL A N 1
ATOM 1414 C CA . VAL A 1 183 ? -11.178 4.923 11.762 1.00 98.06 183 VAL A CA 1
ATOM 1415 C C . VAL A 1 183 ? -12.564 5.529 11.943 1.00 98.06 183 VAL A C 1
ATOM 1417 O O . VAL A 1 183 ? -13.057 6.256 11.082 1.00 98.06 183 VAL A O 1
ATOM 1420 N N . HIS A 1 184 ? -13.197 5.247 13.075 1.00 98.00 184 HIS A N 1
ATOM 1421 C CA . HIS A 1 184 ? -14.452 5.888 13.449 1.00 98.00 184 HIS A CA 1
ATOM 1422 C C . HIS A 1 184 ? -14.193 7.259 14.054 1.00 98.00 184 HIS A C 1
ATOM 1424 O O . HIS A 1 184 ? -13.308 7.409 14.895 1.00 98.00 184 HIS A O 1
ATOM 1430 N N . THR A 1 185 ? -14.999 8.246 13.665 1.00 97.00 185 THR A N 1
ATOM 1431 C CA . THR A 1 185 ? -14.967 9.583 14.262 1.00 97.00 185 THR A CA 1
ATOM 1432 C C . THR A 1 185 ? -16.344 10.019 14.745 1.00 97.00 185 THR A C 1
ATOM 1434 O O . THR A 1 185 ? -17.363 9.653 14.147 1.00 97.00 185 THR A O 1
ATOM 1437 N N . ASP A 1 186 ? -16.376 10.808 15.813 1.00 95.56 186 ASP A N 1
ATOM 1438 C CA . ASP A 1 186 ? -17.599 11.381 16.374 1.00 95.56 186 ASP A CA 1
ATOM 1439 C C . ASP A 1 186 ? -18.090 12.586 15.545 1.00 95.56 186 ASP A C 1
ATOM 1441 O O . ASP A 1 186 ? -17.539 12.914 14.487 1.00 95.56 186 ASP A O 1
ATOM 1445 N N . GLY A 1 187 ? -19.149 13.257 16.008 1.00 91.50 187 GLY A N 1
ATOM 1446 C CA . GLY A 1 187 ? -19.698 14.447 15.347 1.00 91.50 187 GLY A CA 1
ATOM 1447 C C . GLY A 1 187 ? -18.758 15.660 15.308 1.00 91.50 187 GLY A C 1
ATOM 1448 O O . GLY A 1 187 ? -19.014 16.590 14.549 1.00 91.50 187 GLY A O 1
ATOM 1449 N N . THR A 1 188 ? -17.678 15.648 16.092 1.00 92.62 188 THR A N 1
ATOM 1450 C CA . THR A 1 188 ? -16.655 16.704 16.149 1.00 92.62 188 THR A CA 1
ATOM 1451 C C . THR A 1 188 ? -15.390 16.356 15.358 1.00 92.62 188 THR A C 1
ATOM 1453 O O . THR A 1 188 ? -14.509 17.199 15.213 1.00 92.62 188 THR A O 1
ATOM 1456 N N . GLY A 1 189 ? -15.315 15.143 14.799 1.00 90.56 189 GLY A N 1
ATOM 1457 C CA . GLY A 1 189 ? -14.174 14.657 14.024 1.00 90.56 189 GLY A CA 1
ATOM 1458 C C . GLY A 1 189 ? -13.093 13.969 14.860 1.00 90.56 189 GLY A C 1
ATOM 1459 O O . GLY A 1 189 ? -12.061 13.590 14.308 1.00 90.56 189 GLY A O 1
ATOM 1460 N N . HIS A 1 190 ? -13.311 13.756 16.161 1.00 94.88 190 HIS A N 1
ATOM 1461 C CA . HIS A 1 190 ? -12.366 13.021 17.001 1.00 94.88 190 HIS A CA 1
ATOM 1462 C C . HIS A 1 190 ? -12.520 11.516 16.812 1.00 94.88 190 HIS A C 1
ATOM 1464 O O . HIS A 1 190 ? -13.631 11.005 16.674 1.00 94.88 190 HIS A O 1
ATOM 1470 N N . VAL A 1 191 ? -11.395 10.798 16.831 1.00 97.06 191 VAL A N 1
ATOM 1471 C CA . VAL A 1 191 ? -11.374 9.334 16.745 1.00 97.06 191 VAL A CA 1
ATOM 1472 C C . VAL A 1 191 ? -12.066 8.732 17.973 1.00 97.06 191 VAL A C 1
ATOM 1474 O O . VAL A 1 191 ? -11.727 9.074 19.103 1.00 97.06 191 VAL A O 1
ATOM 1477 N N . CYS A 1 192 ? -13.027 7.838 17.748 1.00 97.12 192 CYS A N 1
ATOM 1478 C CA . CYS A 1 192 ? -13.891 7.270 18.787 1.00 97.12 192 CYS A CA 1
ATOM 1479 C C . CYS A 1 192 ? -14.174 5.775 18.546 1.00 97.12 192 CYS A C 1
ATOM 1481 O O . CYS A 1 192 ? -13.6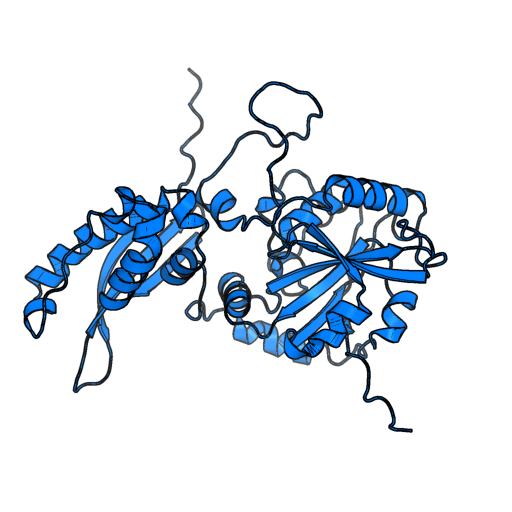71 5.165 17.592 1.00 97.12 192 CYS A O 1
ATOM 1483 N N . THR A 1 193 ? -14.958 5.164 19.437 1.00 97.06 193 THR A N 1
ATOM 1484 C CA . THR A 1 193 ? -15.442 3.786 19.264 1.00 97.06 193 THR A CA 1
ATOM 1485 C C . THR A 1 193 ? -16.520 3.704 18.178 1.00 97.06 193 THR A C 1
ATOM 1487 O O . THR A 1 193 ? -17.197 4.690 17.881 1.00 97.06 193 THR A O 1
ATOM 1490 N N . ALA A 1 194 ? -16.761 2.515 17.611 1.00 94.88 194 ALA A N 1
ATOM 1491 C CA . ALA A 1 194 ? -17.841 2.337 16.634 1.00 94.88 194 ALA A CA 1
ATOM 1492 C C . ALA A 1 194 ? -19.229 2.708 17.195 1.00 94.88 194 ALA A C 1
ATOM 1494 O O . ALA A 1 194 ? -20.088 3.194 16.458 1.00 94.88 194 ALA A O 1
ATOM 1495 N N . ARG A 1 195 ? -19.436 2.548 18.512 1.00 93.88 195 ARG A N 1
ATOM 1496 C CA . ARG A 1 195 ? -20.687 2.906 19.203 1.00 93.88 195 ARG A CA 1
ATOM 1497 C C . ARG A 1 195 ? -20.948 4.412 19.238 1.00 93.88 195 ARG A C 1
ATOM 1499 O O . ARG A 1 195 ? -22.099 4.824 19.149 1.00 93.88 195 ARG A O 1
ATOM 1506 N N . GLU A 1 196 ? -19.895 5.212 19.367 1.00 94.19 196 GLU A N 1
ATOM 1507 C CA . GLU A 1 196 ? -19.953 6.682 19.448 1.00 94.19 196 GLU A CA 1
ATOM 1508 C C . GLU A 1 196 ? -19.782 7.350 18.077 1.00 94.19 196 GLU A C 1
ATOM 1510 O O . GLU A 1 196 ? -20.026 8.544 17.913 1.00 94.19 196 GLU A O 1
ATOM 1515 N N . SER A 1 197 ? -19.359 6.571 17.082 1.00 95.00 197 SER A N 1
ATOM 1516 C CA . SER A 1 197 ? -19.105 7.018 15.721 1.00 95.00 197 SER A CA 1
ATOM 1517 C C . SER A 1 197 ? -20.298 7.741 15.131 1.00 95.00 197 SER A C 1
ATOM 1519 O O . SER A 1 197 ? -21.415 7.253 15.230 1.00 95.00 197 SER A O 1
ATOM 1521 N N . HIS A 1 198 ? -20.056 8.851 14.441 1.00 93.75 198 HIS A N 1
ATOM 1522 C CA . HIS A 1 198 ? -20.997 9.454 13.497 1.00 93.75 198 HIS A CA 1
ATOM 1523 C C . HIS A 1 198 ? -20.584 9.163 12.051 1.00 93.75 198 HIS A C 1
ATOM 1525 O O . HIS A 1 198 ? -21.450 8.943 11.204 1.00 93.75 198 HIS A O 1
ATOM 1531 N N . ARG A 1 199 ? -19.272 9.128 11.784 1.00 93.19 199 ARG A N 1
ATOM 1532 C CA . ARG A 1 199 ? -18.684 8.906 10.458 1.00 93.19 199 ARG A CA 1
ATOM 1533 C C . ARG A 1 199 ? -17.595 7.842 10.500 1.00 93.19 199 ARG A C 1
ATOM 1535 O O . ARG A 1 199 ? -16.971 7.611 11.541 1.00 93.19 199 ARG A O 1
ATOM 1542 N N . VAL A 1 200 ? -17.346 7.240 9.341 1.00 94.81 200 VAL A N 1
ATOM 1543 C CA . VAL A 1 200 ? -16.263 6.278 9.125 1.00 94.81 200 VAL A CA 1
ATOM 1544 C C . VAL A 1 200 ? -15.281 6.860 8.125 1.00 94.81 200 VAL A C 1
ATOM 1546 O O . VAL A 1 200 ? -15.656 7.256 7.020 1.00 94.81 200 VAL A O 1
ATOM 1549 N N . HIS A 1 201 ? -14.018 6.881 8.517 1.00 95.06 201 HIS A N 1
ATOM 1550 C CA . HIS A 1 201 ? -12.906 7.329 7.702 1.00 95.06 201 HIS A CA 1
ATOM 1551 C C . HIS A 1 201 ? -11.945 6.177 7.419 1.00 95.06 201 HIS A C 1
ATOM 1553 O O . HIS A 1 201 ? -11.941 5.147 8.095 1.00 95.06 201 HIS A O 1
ATOM 1559 N N . VAL A 1 202 ? -11.104 6.388 6.417 1.00 93.25 202 VAL A N 1
ATOM 1560 C CA . VAL A 1 202 ? -9.957 5.558 6.089 1.00 93.25 202 VAL A CA 1
ATOM 1561 C C . VAL A 1 202 ? -8.708 6.373 6.366 1.00 93.25 202 VAL A C 1
ATOM 1563 O O . VAL A 1 202 ? -8.479 7.388 5.711 1.00 93.25 202 VAL A O 1
ATOM 1566 N N . LEU A 1 203 ? -7.896 5.925 7.320 1.00 95.38 203 LEU A N 1
ATOM 1567 C CA . LEU A 1 203 ? -6.521 6.382 7.444 1.00 95.38 203 LEU A CA 1
ATOM 1568 C C . LEU A 1 203 ? -5.700 5.713 6.347 1.00 95.38 203 LEU A C 1
ATOM 1570 O O . LEU A 1 203 ? -5.574 4.486 6.313 1.00 95.38 203 LEU A O 1
ATOM 1574 N N . HIS A 1 204 ? -5.130 6.513 5.456 1.00 87.50 204 HIS A N 1
ATOM 1575 C CA . HIS A 1 204 ? -4.277 6.015 4.386 1.00 87.50 204 HIS A CA 1
ATOM 1576 C C . HIS A 1 204 ? -3.211 7.036 3.982 1.00 87.50 204 HIS A C 1
ATOM 1578 O O . HIS A 1 204 ? -3.324 8.224 4.278 1.00 87.50 204 HIS A O 1
ATOM 1584 N N . ALA A 1 205 ? -2.175 6.557 3.293 1.00 82.81 205 ALA A N 1
ATOM 1585 C CA . ALA A 1 205 ? -1.191 7.403 2.628 1.00 82.81 205 ALA A CA 1
ATOM 1586 C C . ALA A 1 205 ? -1.396 7.299 1.111 1.00 82.81 205 ALA A C 1
ATOM 1588 O O . ALA A 1 205 ? -1.286 6.209 0.547 1.00 82.81 205 ALA A O 1
ATOM 1589 N N . VAL A 1 206 ? -1.709 8.419 0.469 1.00 72.12 206 VAL A N 1
ATOM 1590 C CA . VAL A 1 206 ? -1.889 8.573 -0.990 1.00 72.12 206 VAL A CA 1
ATOM 1591 C C . VAL A 1 206 ? -1.026 9.735 -1.473 1.00 72.12 206 VAL A C 1
ATOM 1593 O O . VAL A 1 206 ? -0.432 10.384 -0.633 1.00 72.12 206 VAL A O 1
ATOM 1596 N N . SER A 1 207 ? -0.944 10.045 -2.771 1.00 61.19 207 SER A N 1
ATOM 1597 C CA . SER A 1 207 ? -0.031 11.081 -3.313 1.00 61.19 207 SER A CA 1
ATOM 1598 C C . SER A 1 207 ? 0.003 12.407 -2.542 1.00 61.19 207 SER A C 1
ATOM 1600 O O . SER A 1 207 ? 1.061 13.024 -2.443 1.00 61.19 207 SER A O 1
ATOM 1602 N N . ASP A 1 208 ? -1.130 12.806 -1.966 1.00 63.91 208 ASP A N 1
ATOM 1603 C CA . ASP A 1 208 ? -1.312 14.079 -1.262 1.00 63.91 208 ASP A CA 1
ATOM 1604 C C . ASP A 1 208 ? -0.916 14.009 0.227 1.00 63.91 208 ASP A C 1
ATOM 1606 O O . ASP A 1 208 ? -1.068 14.976 0.969 1.00 63.91 208 ASP A O 1
ATOM 1610 N N . GLY A 1 209 ? -0.388 12.865 0.670 1.00 73.94 209 GLY A N 1
ATOM 1611 C CA . GLY A 1 209 ? 0.066 12.610 2.031 1.00 73.94 209 GLY A CA 1
ATOM 1612 C C . GLY A 1 209 ? -0.817 11.648 2.821 1.00 73.94 209 GLY A C 1
ATOM 1613 O O . GLY A 1 209 ? -1.714 10.974 2.304 1.00 73.94 209 GLY A O 1
ATOM 1614 N N . CYS A 1 210 ? -0.514 11.562 4.111 1.00 85.12 210 CYS A N 1
ATOM 1615 C CA . CYS A 1 210 ? -1.276 10.796 5.085 1.00 85.12 210 CYS A CA 1
ATOM 1616 C C . CYS A 1 210 ? -2.505 11.590 5.521 1.00 85.12 210 CYS A C 1
ATOM 1618 O O . CYS A 1 210 ? -2.388 12.716 6.007 1.00 85.12 210 CYS A O 1
ATOM 1620 N N . SER A 1 211 ? -3.686 11.002 5.374 1.00 87.00 211 SER A N 1
ATOM 1621 C CA . SER A 1 211 ? -4.943 11.679 5.689 1.00 87.00 211 SER A CA 1
ATOM 1622 C C . SER A 1 211 ? -6.031 10.705 6.134 1.00 87.00 211 SER A C 1
ATOM 1624 O O . SER A 1 211 ? -5.907 9.488 5.973 1.00 87.00 211 SER A O 1
ATOM 1626 N N . LEU A 1 212 ? -7.092 11.269 6.717 1.00 91.19 212 LEU A N 1
ATOM 1627 C CA . LEU A 1 212 ? -8.364 10.592 6.944 1.00 91.19 212 LEU A CA 1
ATOM 1628 C C . LEU A 1 212 ? -9.323 10.972 5.817 1.00 91.19 212 LEU A C 1
ATOM 1630 O O . LEU A 1 212 ? -9.689 12.139 5.683 1.00 91.19 212 LEU A O 1
ATOM 1634 N N . CYS A 1 213 ? -9.754 9.991 5.029 1.00 86.06 213 CYS A N 1
ATOM 1635 C CA . CYS A 1 213 ? -10.755 10.189 3.984 1.00 86.06 213 CYS A CA 1
ATOM 1636 C C . CYS A 1 213 ? -12.068 9.511 4.379 1.00 86.06 213 CYS A C 1
ATOM 1638 O O . CYS A 1 213 ? -12.072 8.331 4.721 1.00 86.06 213 CYS A O 1
ATOM 1640 N N . GLU A 1 214 ? -13.183 10.240 4.353 1.00 88.56 214 GLU A N 1
ATOM 1641 C CA . GLU A 1 214 ? -14.504 9.676 4.646 1.00 88.56 214 GLU A CA 1
ATOM 1642 C C . GLU A 1 214 ? -14.837 8.572 3.636 1.00 88.56 214 GLU A C 1
ATOM 1644 O O . GLU A 1 214 ? -14.724 8.782 2.427 1.00 88.56 214 GLU A O 1
ATOM 1649 N N . VAL A 1 215 ? -15.240 7.391 4.120 1.00 84.88 215 VAL A N 1
ATOM 1650 C CA . VAL A 1 215 ? -15.425 6.210 3.261 1.00 84.88 215 VAL A CA 1
ATOM 1651 C C . VAL A 1 215 ? -16.449 6.487 2.164 1.00 84.88 215 VAL A C 1
ATOM 1653 O O . VAL A 1 215 ? -16.205 6.158 1.009 1.00 84.88 215 VAL A O 1
ATOM 1656 N N . GLU A 1 216 ? -17.571 7.128 2.488 1.00 79.06 216 GLU A N 1
ATOM 1657 C CA . GLU A 1 216 ? -18.607 7.443 1.498 1.00 79.06 216 GLU A CA 1
ATOM 1658 C C . GLU A 1 216 ? -18.076 8.342 0.375 1.00 79.06 216 GLU A C 1
ATOM 1660 O O . GLU A 1 216 ? -18.410 8.139 -0.791 1.00 79.06 216 GLU A O 1
ATOM 1665 N N . ARG A 1 217 ? -17.185 9.286 0.705 1.00 75.44 217 ARG A N 1
ATOM 1666 C CA . ARG A 1 217 ? -16.515 10.145 -0.278 1.00 75.44 217 ARG A CA 1
ATOM 1667 C C . ARG A 1 217 ? -15.481 9.377 -1.096 1.00 75.44 217 ARG A C 1
ATOM 1669 O O . ARG A 1 217 ? -15.360 9.595 -2.295 1.00 75.44 217 ARG A O 1
ATOM 1676 N N . LEU A 1 218 ? -14.740 8.476 -0.458 1.00 72.38 218 LEU A N 1
ATOM 1677 C CA . LEU A 1 218 ? -13.780 7.615 -1.140 1.00 72.38 218 LEU A CA 1
ATOM 1678 C C . LEU A 1 218 ? -14.485 6.713 -2.165 1.00 72.38 218 LEU A C 1
ATOM 1680 O O . LEU A 1 218 ? -13.991 6.530 -3.274 1.00 72.38 218 LEU A O 1
ATOM 1684 N N . LEU A 1 219 ? -15.655 6.178 -1.802 1.00 68.69 219 LEU A N 1
ATOM 1685 C CA . LEU A 1 219 ? -16.418 5.263 -2.647 1.00 68.69 219 LEU A CA 1
ATOM 1686 C C . LEU A 1 219 ? -17.321 5.966 -3.658 1.00 68.69 219 LEU A C 1
ATOM 1688 O O . LEU A 1 219 ? -17.659 5.361 -4.672 1.00 68.69 219 LEU A O 1
ATOM 1692 N N . SER A 1 220 ? -17.703 7.226 -3.442 1.00 63.69 220 SER A N 1
ATOM 1693 C CA . SER A 1 220 ? -18.399 8.000 -4.475 1.00 63.69 220 SER A CA 1
ATOM 1694 C C . SER A 1 220 ? -17.495 8.266 -5.687 1.00 63.69 220 SER A C 1
ATOM 1696 O O . SER A 1 220 ? -17.987 8.303 -6.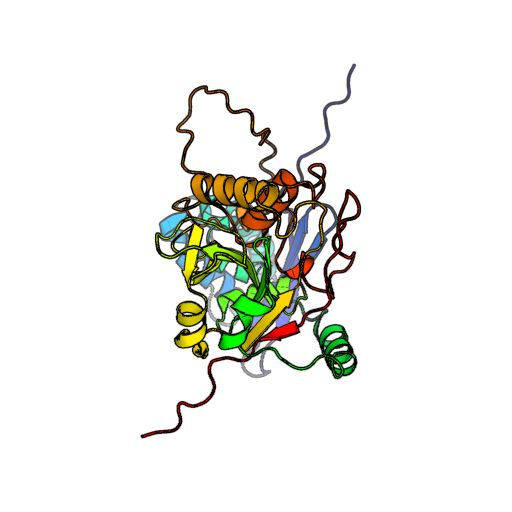813 1.00 63.69 220 SER A O 1
ATOM 1698 N N . CYS A 1 221 ? -16.171 8.265 -5.497 1.00 55.47 221 CYS A N 1
ATOM 1699 C CA . CYS A 1 221 ? -15.160 8.177 -6.558 1.00 55.47 221 CYS A CA 1
ATOM 1700 C C . CYS A 1 221 ? -14.941 6.732 -7.078 1.00 55.47 221 CYS A C 1
ATOM 1702 O O . CYS A 1 221 ? -13.833 6.352 -7.456 1.00 55.47 221 CYS A O 1
ATOM 1704 N N . SER A 1 222 ? -15.990 5.895 -7.103 1.00 53.12 222 SER A N 1
ATOM 1705 C CA . SER A 1 222 ? -15.943 4.458 -7.463 1.00 53.12 222 SER A CA 1
ATOM 1706 C C . SER A 1 222 ? -15.321 4.130 -8.827 1.00 53.12 222 SER A C 1
ATOM 1708 O O . SER A 1 222 ? -14.953 2.974 -9.063 1.00 53.12 222 SER A O 1
ATOM 1710 N N . SER A 1 223 ? -15.170 5.112 -9.725 1.00 51.38 223 SER A N 1
ATOM 1711 C CA . SER A 1 223 ? -14.447 4.948 -10.992 1.00 51.38 223 SER A CA 1
ATOM 1712 C C . SER A 1 223 ? -13.024 4.435 -10.781 1.00 51.38 223 SER A C 1
ATOM 1714 O O . SER A 1 223 ? -12.527 3.659 -11.601 1.00 51.38 223 SER A O 1
ATOM 1716 N N . ASP A 1 224 ? -12.413 4.779 -9.649 1.00 59.78 224 ASP A N 1
ATOM 1717 C CA . ASP A 1 224 ? -10.991 4.566 -9.397 1.00 59.78 224 ASP A CA 1
ATOM 1718 C C . ASP A 1 224 ? -10.697 3.195 -8.766 1.00 59.78 224 ASP A C 1
ATOM 1720 O O . ASP A 1 224 ? -9.544 2.756 -8.757 1.00 59.78 224 ASP A O 1
ATOM 1724 N N . TYR A 1 225 ? -11.728 2.470 -8.310 1.00 69.19 225 TYR A N 1
ATOM 1725 C CA . TYR A 1 225 ? -11.604 1.201 -7.583 1.00 69.19 225 TYR A CA 1
ATOM 1726 C C . TYR A 1 225 ? -12.334 0.050 -8.285 1.00 69.19 225 TYR A C 1
ATOM 1728 O O . TYR A 1 225 ? -13.542 0.091 -8.502 1.00 69.19 225 TYR A O 1
ATOM 1736 N N . GLU A 1 226 ? -11.591 -0.996 -8.651 1.00 74.06 226 GLU A N 1
ATOM 1737 C CA . GLU A 1 226 ? -12.125 -2.242 -9.207 1.00 74.06 226 GLU A CA 1
ATOM 1738 C C . GLU A 1 226 ? -12.793 -3.096 -8.131 1.00 74.06 226 GLU A C 1
ATOM 1740 O O . GLU A 1 226 ? -13.873 -3.631 -8.366 1.00 74.06 226 GLU A O 1
ATOM 1745 N N . GLU A 1 227 ? -12.147 -3.218 -6.972 1.00 83.06 227 GLU A N 1
ATOM 1746 C CA . GLU A 1 227 ? -12.581 -4.072 -5.868 1.00 83.06 227 GLU A CA 1
ATOM 1747 C C . GLU A 1 227 ? -12.113 -3.482 -4.535 1.00 83.06 227 GLU A C 1
ATOM 1749 O O . GLU A 1 227 ? -11.048 -2.864 -4.453 1.00 83.06 227 GLU A O 1
ATOM 1754 N N . ILE A 1 228 ? -12.922 -3.659 -3.493 1.00 86.81 228 ILE A N 1
ATOM 1755 C CA . ILE A 1 228 ? -12.611 -3.229 -2.131 1.00 86.81 228 ILE A CA 1
ATOM 1756 C C . ILE A 1 228 ? -13.042 -4.343 -1.187 1.00 86.81 228 ILE A C 1
ATOM 1758 O O . ILE A 1 228 ? -14.123 -4.907 -1.354 1.00 86.81 228 ILE A O 1
ATOM 1762 N N . ALA A 1 229 ? -12.216 -4.650 -0.194 1.00 91.75 229 ALA A N 1
ATOM 1763 C CA . ALA A 1 229 ? -12.555 -5.623 0.832 1.00 91.75 229 ALA A CA 1
ATOM 1764 C C . ALA A 1 229 ? -12.223 -5.121 2.234 1.00 91.75 229 ALA A C 1
ATOM 1766 O O . ALA A 1 229 ? -11.170 -4.530 2.465 1.00 91.75 229 ALA A O 1
ATOM 1767 N N . LEU A 1 230 ? -13.108 -5.418 3.180 1.00 95.06 230 LEU A N 1
ATOM 1768 C CA . LEU A 1 230 ? -12.865 -5.288 4.609 1.00 95.06 230 LEU A CA 1
ATOM 1769 C C . LEU A 1 230 ? -12.126 -6.529 5.119 1.00 95.06 230 LEU A C 1
ATOM 1771 O O . LEU A 1 230 ? -12.493 -7.657 4.789 1.00 95.06 230 LEU A O 1
ATOM 1775 N N . ARG A 1 231 ? -11.136 -6.328 5.986 1.00 96.31 231 ARG A N 1
ATOM 1776 C CA . ARG A 1 231 ? -10.613 -7.372 6.872 1.00 96.31 231 ARG A CA 1
ATOM 1777 C C . ARG A 1 231 ? -10.677 -6.894 8.312 1.00 96.31 231 ARG A C 1
ATOM 1779 O O . ARG A 1 231 ? -10.100 -5.865 8.655 1.00 96.31 231 ARG A O 1
ATOM 1786 N N . GLN A 1 232 ? -11.360 -7.652 9.154 1.00 97.31 232 GLN A N 1
ATOM 1787 C CA . GLN A 1 232 ? -11.476 -7.361 10.575 1.00 97.31 232 GLN A CA 1
ATOM 1788 C C . GLN A 1 232 ? -10.230 -7.866 11.302 1.00 97.31 232 GLN A C 1
ATOM 1790 O O . GLN A 1 232 ? -9.838 -9.023 11.131 1.00 97.31 232 GLN A O 1
ATOM 1795 N N . VAL A 1 233 ? -9.595 -7.007 12.099 1.00 97.75 233 VAL A N 1
ATOM 1796 C CA . VAL A 1 233 ? -8.369 -7.342 12.836 1.00 97.75 233 VAL A CA 1
ATOM 1797 C C . VAL A 1 233 ? -8.700 -7.450 14.312 1.00 97.75 233 VAL A C 1
ATOM 1799 O O . VAL A 1 233 ? -8.959 -6.453 14.980 1.00 97.75 233 VAL A O 1
ATOM 1802 N N . HIS A 1 234 ? -8.677 -8.671 14.833 1.00 97.50 234 HIS A N 1
ATOM 1803 C CA . HIS A 1 234 ? -8.986 -8.987 16.220 1.00 97.50 234 HIS A CA 1
ATOM 1804 C C . HIS A 1 234 ? -7.728 -8.934 17.080 1.00 97.50 234 HIS A C 1
ATOM 1806 O O . HIS A 1 234 ? -6.743 -9.608 16.797 1.00 97.50 234 HIS A O 1
ATOM 1812 N N . TRP A 1 235 ? -7.776 -8.146 18.151 1.00 96.75 235 TRP A N 1
ATOM 1813 C CA . TRP A 1 235 ? -6.706 -7.986 19.133 1.00 96.75 235 TRP A CA 1
ATOM 1814 C C . TRP A 1 235 ? -7.304 -7.511 20.464 1.00 96.75 235 TRP A C 1
ATOM 1816 O O . TRP A 1 235 ? -8.448 -7.055 20.501 1.00 96.75 235 TRP A O 1
ATOM 1826 N N . ALA A 1 236 ? -6.543 -7.605 21.557 1.00 94.06 236 ALA A N 1
ATOM 1827 C CA . ALA A 1 236 ? -7.060 -7.407 22.917 1.00 94.06 236 ALA A CA 1
ATOM 1828 C C . ALA A 1 236 ? -7.692 -6.022 23.185 1.00 94.06 236 ALA A C 1
ATOM 1830 O O . ALA A 1 236 ? -8.522 -5.903 24.080 1.00 94.06 236 ALA A O 1
ATOM 1831 N N . GLY A 1 237 ? -7.332 -4.984 22.422 1.00 93.62 237 GLY A N 1
ATOM 1832 C CA . GLY A 1 237 ? -7.884 -3.633 22.566 1.00 93.62 237 GLY A CA 1
ATOM 1833 C C . GLY A 1 237 ? -8.903 -3.225 21.498 1.00 93.62 237 GLY A C 1
ATOM 1834 O O . GLY A 1 237 ? -9.364 -2.081 21.537 1.00 93.62 237 GLY A O 1
ATOM 1835 N N . ARG A 1 238 ? -9.275 -4.113 20.563 1.00 95.75 238 ARG A N 1
ATOM 1836 C CA . ARG A 1 238 ? -10.238 -3.803 19.489 1.00 95.75 238 ARG A CA 1
ATOM 1837 C C . ARG A 1 238 ? -11.573 -3.342 20.077 1.00 95.75 238 ARG A C 1
ATOM 1839 O O . ARG A 1 238 ? -12.103 -3.988 20.975 1.00 95.75 238 ARG A O 1
ATOM 1846 N N . GLY A 1 239 ? -12.111 -2.232 19.572 1.00 94.12 239 GLY A N 1
ATOM 1847 C CA . GLY A 1 239 ? -13.390 -1.664 20.024 1.00 94.12 239 GLY A CA 1
ATOM 1848 C C . GLY A 1 239 ? -13.381 -1.093 21.450 1.00 94.12 239 GLY A C 1
ATOM 1849 O O . GLY A 1 239 ? -14.401 -0.589 21.913 1.00 94.12 239 GLY A O 1
ATOM 1850 N N . SER A 1 240 ? -12.251 -1.149 22.163 1.00 96.75 240 SER A N 1
ATOM 1851 C CA . SER A 1 240 ? -12.117 -0.558 23.496 1.00 96.75 240 SER A CA 1
ATOM 1852 C C . SER A 1 240 ? -11.665 0.899 23.419 1.00 96.75 240 SER A C 1
ATOM 1854 O O . SER A 1 240 ? -10.905 1.270 22.522 1.00 96.75 240 SER A O 1
ATOM 1856 N N . GLN A 1 241 ? -12.035 1.706 24.417 1.00 96.31 241 GLN A N 1
ATOM 1857 C CA . GLN A 1 241 ? -11.595 3.102 24.490 1.00 96.31 241 GLN A CA 1
ATOM 1858 C C . GLN A 1 241 ? -10.067 3.225 24.528 1.00 96.31 241 GLN A C 1
ATOM 1860 O O . GLN A 1 241 ? -9.494 4.083 23.868 1.00 96.31 241 GLN A O 1
ATOM 1865 N N . CYS A 1 242 ? -9.390 2.335 25.261 1.00 96.06 242 CYS A N 1
ATOM 1866 C CA . CYS A 1 242 ? -7.930 2.331 25.333 1.00 96.06 242 CYS A CA 1
ATOM 1867 C C . CYS A 1 242 ? -7.300 2.088 23.952 1.00 96.06 242 CYS A C 1
ATOM 1869 O O . CYS A 1 242 ? -6.392 2.814 23.546 1.00 96.06 242 CYS A O 1
ATOM 1871 N N . GLY A 1 243 ? -7.819 1.114 23.197 1.00 95.75 243 GLY A N 1
ATOM 1872 C CA . GLY A 1 243 ? -7.322 0.829 21.854 1.00 95.75 243 GLY A CA 1
ATOM 1873 C C . GLY A 1 243 ? -7.593 1.955 20.858 1.00 95.75 243 GLY A C 1
ATOM 1874 O O . GLY A 1 243 ? -6.706 2.319 20.085 1.00 95.75 243 GLY A O 1
ATOM 1875 N N . VAL A 1 244 ? -8.776 2.566 20.937 1.00 96.75 244 VAL A N 1
ATOM 1876 C CA . VAL A 1 244 ? -9.132 3.762 20.163 1.00 96.75 244 VAL A CA 1
ATOM 1877 C C . VAL A 1 244 ? -8.181 4.918 20.474 1.00 96.75 244 VAL A C 1
ATOM 1879 O O . VAL A 1 244 ? -7.680 5.534 19.540 1.00 96.75 244 VAL A O 1
ATOM 1882 N N . CYS A 1 245 ? -7.850 5.176 21.744 1.00 97.06 245 CYS A N 1
ATOM 1883 C CA . CYS A 1 245 ? -6.906 6.231 22.128 1.00 97.06 245 CYS A CA 1
ATOM 1884 C C . CYS A 1 245 ? -5.500 6.020 21.541 1.00 97.06 245 CYS A C 1
ATOM 1886 O O . CYS A 1 245 ? -4.856 6.989 21.137 1.00 97.06 245 CYS A O 1
ATOM 1888 N N . LEU A 1 246 ? -5.017 4.774 21.462 1.00 97.06 246 LEU A N 1
ATOM 1889 C CA . LEU A 1 246 ? -3.724 4.473 20.834 1.00 97.06 246 LEU A CA 1
ATOM 1890 C C . LEU A 1 246 ? -3.735 4.803 19.336 1.00 97.06 246 LEU A C 1
ATOM 1892 O O . LEU A 1 246 ? -2.804 5.432 18.837 1.00 97.06 246 LEU A O 1
ATOM 1896 N N . ILE A 1 247 ? -4.805 4.425 18.633 1.00 97.19 247 ILE A N 1
ATOM 1897 C CA . ILE A 1 247 ? -4.957 4.716 17.202 1.00 97.19 247 ILE A CA 1
ATOM 1898 C C . ILE A 1 247 ? -5.186 6.216 16.974 1.00 97.19 247 ILE A C 1
ATOM 1900 O O . ILE A 1 247 ? -4.609 6.784 16.054 1.00 97.19 247 ILE A O 1
ATOM 1904 N N . ALA A 1 248 ? -5.953 6.888 17.834 1.00 97.19 248 ALA A N 1
ATOM 1905 C CA . ALA A 1 248 ? -6.159 8.334 17.792 1.00 97.19 248 ALA A CA 1
ATOM 1906 C C . ALA A 1 248 ? -4.834 9.097 17.914 1.00 97.19 248 ALA A C 1
ATOM 1908 O O . ALA A 1 248 ? -4.558 10.003 17.125 1.00 97.19 248 ALA A O 1
ATOM 1909 N N . LYS A 1 249 ? -3.986 8.681 18.864 1.00 97.12 249 LYS A N 1
ATOM 1910 C CA . LYS A 1 249 ? -2.634 9.216 19.017 1.00 97.12 249 LYS A CA 1
ATOM 1911 C C . LYS A 1 249 ? -1.823 9.012 17.738 1.00 97.12 249 LYS A C 1
ATOM 1913 O O . LYS A 1 249 ? -1.262 9.978 17.230 1.00 97.12 249 LYS A O 1
ATOM 1918 N N . TRP A 1 250 ? -1.828 7.803 17.176 1.00 96.00 250 TRP A N 1
ATOM 1919 C CA . TRP A 1 250 ? -1.138 7.535 15.914 1.00 96.00 250 TRP A CA 1
ATOM 1920 C C . TRP A 1 250 ? -1.630 8.430 14.771 1.00 96.00 250 TRP A C 1
ATOM 1922 O O . TRP A 1 250 ? -0.816 9.064 14.109 1.00 96.00 250 TRP A O 1
ATOM 1932 N N . CYS A 1 251 ? -2.948 8.562 14.583 1.00 95.88 251 CYS A N 1
ATOM 1933 C CA . CYS A 1 251 ? -3.539 9.468 13.596 1.00 95.88 251 CYS A CA 1
ATOM 1934 C C . CYS A 1 251 ? -3.003 10.900 13.752 1.00 95.88 251 CYS A C 1
ATOM 1936 O O . CYS A 1 251 ? -2.585 11.504 12.765 1.00 95.88 251 CYS A O 1
ATOM 1938 N N . SER A 1 252 ? -2.953 11.426 14.980 1.00 95.00 252 SER A N 1
ATOM 1939 C CA . SER A 1 252 ? -2.444 12.781 15.239 1.00 95.00 252 SER A CA 1
ATOM 1940 C C . SER A 1 252 ? -0.956 12.960 14.905 1.00 95.00 252 SER A C 1
ATOM 1942 O O . SER A 1 252 ? -0.540 14.056 14.547 1.00 95.00 252 SER A O 1
ATOM 1944 N N . GLU A 1 253 ? -0.159 11.889 14.977 1.00 93.38 253 GLU A N 1
ATOM 1945 C CA . GLU A 1 253 ? 1.278 11.908 14.677 1.00 93.38 253 GLU A CA 1
ATOM 1946 C C . GLU A 1 253 ? 1.589 11.803 13.176 1.00 93.38 253 GLU A C 1
ATOM 1948 O O . GLU A 1 253 ? 2.712 12.114 12.760 1.00 93.38 253 GLU A O 1
ATOM 1953 N N . VAL A 1 254 ? 0.647 11.304 12.368 1.00 92.75 254 VAL A N 1
ATOM 1954 C CA . VAL A 1 254 ? 0.894 10.970 10.955 1.00 92.75 254 VAL A CA 1
ATOM 1955 C C . VAL A 1 254 ? 0.118 11.808 9.961 1.00 92.75 254 VAL A C 1
ATOM 1957 O O . VAL A 1 254 ? 0.606 11.990 8.848 1.00 92.75 254 VAL A O 1
ATOM 1960 N N . ILE A 1 255 ? -1.059 12.323 10.320 1.00 91.81 255 ILE A N 1
ATOM 1961 C CA . ILE A 1 255 ? -1.852 13.155 9.410 1.00 91.81 255 ILE A CA 1
ATOM 1962 C C . ILE A 1 255 ? -1.029 14.376 8.977 1.00 91.81 255 ILE A C 1
ATOM 1964 O O . ILE A 1 255 ? -0.420 15.058 9.796 1.00 91.81 255 ILE A O 1
ATOM 1968 N N . GLY A 1 256 ? -1.006 14.634 7.669 1.00 83.62 256 GLY A N 1
ATOM 1969 C CA . GLY A 1 256 ? -0.238 15.717 7.053 1.00 83.62 256 GLY A CA 1
ATOM 1970 C C . GLY A 1 256 ? 1.195 15.346 6.663 1.00 83.62 256 GLY A C 1
ATOM 1971 O O . GLY A 1 256 ? 1.816 16.086 5.901 1.00 83.62 256 GLY A O 1
ATOM 1972 N N . LYS A 1 257 ? 1.725 14.194 7.101 1.00 85.94 257 LYS A N 1
ATOM 1973 C CA . LYS A 1 257 ? 3.037 13.727 6.629 1.00 85.94 257 LYS A CA 1
ATOM 1974 C C . LYS A 1 257 ? 2.976 13.342 5.149 1.00 85.94 257 LYS A C 1
ATOM 1976 O O . LYS A 1 257 ? 1.970 12.774 4.710 1.00 85.94 257 LYS A O 1
ATOM 1981 N N . PRO A 1 258 ? 4.033 13.630 4.367 1.00 76.31 258 PRO A N 1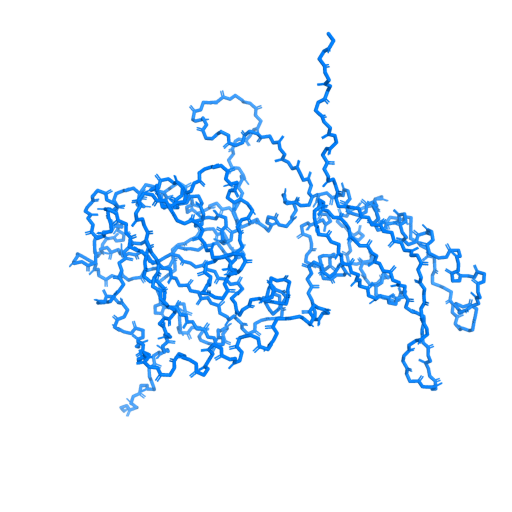
ATOM 1982 C CA . PRO A 1 258 ? 4.010 13.419 2.928 1.00 76.31 258 PRO A CA 1
ATOM 1983 C C . PRO A 1 258 ? 3.906 11.934 2.582 1.00 76.31 258 PRO A C 1
ATOM 1985 O O . PRO A 1 258 ? 4.231 11.050 3.378 1.00 76.31 258 PRO A O 1
ATOM 1988 N N . TYR A 1 259 ? 3.471 11.654 1.362 1.00 67.19 259 TYR A N 1
ATOM 1989 C CA . TYR A 1 259 ? 3.555 10.314 0.811 1.00 67.19 259 TYR A CA 1
ATOM 1990 C C . TYR A 1 259 ? 4.954 10.047 0.305 1.00 67.19 259 TYR A C 1
ATOM 1992 O O . TYR A 1 259 ? 5.556 10.882 -0.369 1.00 67.19 259 TYR A O 1
ATOM 2000 N N . ASP A 1 260 ? 5.466 8.870 0.626 1.00 68.06 260 ASP A N 1
ATOM 2001 C CA . ASP A 1 260 ? 6.802 8.471 0.224 1.00 68.06 260 ASP A CA 1
ATOM 2002 C C . ASP A 1 260 ? 6.749 7.035 -0.268 1.00 68.06 260 ASP A C 1
ATOM 2004 O O . ASP A 1 260 ? 6.461 6.114 0.495 1.00 68.06 260 ASP A O 1
ATOM 2008 N N . LEU A 1 261 ? 6.990 6.836 -1.565 1.00 61.34 261 LEU A N 1
ATOM 2009 C CA . LEU A 1 261 ? 7.116 5.501 -2.131 1.00 61.34 261 LEU A CA 1
ATOM 2010 C C . LEU A 1 261 ? 8.404 4.872 -1.601 1.00 61.34 261 LEU A C 1
ATOM 2012 O O . LEU A 1 261 ? 9.492 5.019 -2.157 1.00 61.34 261 LEU A O 1
ATOM 2016 N N . THR A 1 262 ? 8.240 4.092 -0.540 1.00 51.59 262 THR A N 1
ATOM 2017 C CA . THR A 1 262 ? 9.254 3.327 0.199 1.00 51.59 262 THR A CA 1
ATOM 2018 C C . THR A 1 262 ? 10.021 2.320 -0.660 1.00 51.59 262 THR A C 1
ATOM 2020 O O . THR A 1 262 ? 10.962 1.690 -0.189 1.00 51.59 262 THR A O 1
ATOM 2023 N N . ILE A 1 263 ? 9.707 2.197 -1.949 1.00 45.19 263 ILE A N 1
ATOM 2024 C CA . ILE A 1 263 ? 10.506 1.432 -2.906 1.00 45.19 263 ILE A CA 1
ATOM 2025 C C . ILE A 1 263 ? 11.954 1.952 -2.931 1.00 45.19 263 ILE A C 1
ATOM 2027 O O . ILE A 1 263 ? 12.878 1.142 -2.910 1.00 45.19 263 ILE A O 1
ATOM 2031 N N . SER A 1 264 ? 12.164 3.271 -2.829 1.00 45.81 264 SER A N 1
ATOM 2032 C CA . SER A 1 264 ? 13.497 3.862 -2.638 1.00 45.81 264 SER A CA 1
ATOM 2033 C C . SER A 1 264 ? 14.131 3.431 -1.313 1.00 45.81 264 SER A C 1
ATOM 2035 O O . SER A 1 264 ? 15.238 2.908 -1.313 1.00 45.81 264 SER A O 1
ATOM 2037 N N . LYS A 1 265 ? 13.423 3.546 -0.181 1.00 52.47 265 LYS A N 1
ATOM 2038 C CA . LYS A 1 265 ? 13.933 3.155 1.154 1.00 52.47 265 LYS A CA 1
ATOM 2039 C C . LYS A 1 265 ? 14.268 1.663 1.258 1.00 52.47 265 LYS A C 1
ATOM 2041 O O . LYS A 1 265 ? 15.197 1.278 1.961 1.00 52.47 265 LYS A O 1
ATOM 2046 N N . LEU A 1 266 ? 13.530 0.830 0.528 1.00 46.12 266 LEU A N 1
ATOM 2047 C CA . LEU A 1 266 ? 13.795 -0.590 0.373 1.00 46.12 266 LEU A CA 1
ATOM 2048 C C . LEU A 1 266 ? 15.050 -0.803 -0.488 1.00 46.12 266 LEU A C 1
ATOM 2050 O O . LEU A 1 266 ? 15.983 -1.453 -0.037 1.00 46.12 266 LEU A O 1
ATOM 2054 N N . ILE A 1 267 ? 15.130 -0.232 -1.687 1.00 42.22 267 ILE A N 1
ATOM 2055 C CA . ILE A 1 267 ? 16.253 -0.444 -2.621 1.00 42.22 267 ILE A CA 1
ATOM 2056 C C . ILE A 1 267 ? 17.585 0.148 -2.126 1.00 42.22 267 ILE A C 1
ATOM 2058 O O . ILE A 1 267 ? 18.634 -0.453 -2.355 1.00 42.22 267 ILE A O 1
ATOM 2062 N N . LEU A 1 268 ? 17.550 1.298 -1.449 1.00 42.97 268 LEU A N 1
ATOM 2063 C CA . LEU A 1 268 ? 18.731 2.030 -0.971 1.00 42.97 268 LEU A CA 1
ATOM 2064 C C . LEU A 1 268 ? 19.268 1.542 0.371 1.00 42.97 268 LEU A C 1
ATOM 2066 O O . LEU A 1 268 ? 20.294 2.050 0.806 1.00 42.97 268 LEU A O 1
ATOM 2070 N N . GLY A 1 269 ? 18.592 0.593 1.023 1.00 39.06 269 GLY A N 1
ATOM 2071 C CA . GLY A 1 269 ? 19.073 0.022 2.274 1.00 39.06 269 GLY A CA 1
ATOM 2072 C C . GLY A 1 269 ? 19.408 1.079 3.321 1.00 39.06 269 GLY A C 1
ATOM 2073 O O . GLY A 1 269 ? 20.455 0.975 3.935 1.00 39.06 269 GLY A O 1
ATOM 2074 N N . GLN A 1 270 ? 18.557 2.088 3.554 1.00 38.44 270 GLN A N 1
ATOM 2075 C CA . GLN A 1 270 ? 18.775 2.961 4.711 1.00 38.44 270 GLN A CA 1
ATOM 2076 C C . GLN A 1 270 ? 18.495 2.188 6.005 1.00 38.44 270 GLN A C 1
ATOM 2078 O O . GLN A 1 270 ? 17.433 2.289 6.618 1.00 38.44 270 GLN A O 1
ATOM 2083 N N . THR A 1 271 ? 19.487 1.416 6.442 1.00 38.38 271 THR A N 1
ATOM 2084 C CA . THR A 1 271 ? 19.674 1.058 7.837 1.00 38.38 271 THR A CA 1
ATOM 2085 C C . THR A 1 271 ? 20.250 2.266 8.547 1.00 38.38 271 THR A C 1
ATOM 2087 O O . THR A 1 271 ? 21.452 2.389 8.713 1.00 38.38 271 THR A O 1
ATOM 2090 N N . ASN A 1 272 ? 19.387 3.164 9.000 1.00 31.55 272 ASN A N 1
ATOM 2091 C CA . ASN A 1 272 ? 19.722 3.999 10.139 1.00 31.55 272 ASN A CA 1
ATOM 2092 C C . ASN A 1 272 ? 18.523 3.989 11.066 1.00 31.55 272 ASN A C 1
ATOM 2094 O O . ASN A 1 272 ? 17.533 4.660 10.807 1.00 31.55 272 ASN A O 1
ATOM 2098 N N . LYS A 1 273 ? 18.628 3.154 12.107 1.00 34.12 273 LYS A N 1
ATOM 2099 C CA . LYS A 1 273 ? 17.947 3.281 13.399 1.00 34.12 273 LYS A CA 1
ATOM 2100 C C . LYS A 1 273 ? 16.731 4.219 13.374 1.00 34.12 273 LYS A C 1
ATOM 2102 O O . LYS A 1 273 ? 16.764 5.276 13.993 1.00 34.12 273 LYS A O 1
ATOM 2107 N N . SER A 1 274 ? 15.611 3.795 12.794 1.00 32.97 274 SER A N 1
ATOM 2108 C CA . SER A 1 274 ? 14.307 4.289 13.242 1.00 32.97 274 SER A CA 1
ATOM 2109 C C . SER A 1 274 ? 13.921 3.540 14.517 1.00 32.97 274 SER A C 1
ATOM 2111 O O . SER A 1 274 ? 12.840 2.976 14.669 1.00 32.97 274 SER A O 1
ATOM 2113 N N . SER A 1 275 ? 14.831 3.576 15.494 1.00 29.42 275 SER A N 1
ATOM 2114 C CA . SER A 1 275 ? 14.378 3.719 16.858 1.00 29.42 275 SER A CA 1
ATOM 2115 C C . SER A 1 275 ? 13.558 5.002 16.844 1.00 29.42 275 SER A C 1
ATOM 2117 O O . SER A 1 275 ? 14.109 6.091 16.714 1.00 29.42 275 SER A O 1
ATOM 2119 N N . LEU A 1 276 ? 12.239 4.876 16.957 1.00 35.25 276 LEU A N 1
ATOM 2120 C CA . LEU A 1 276 ? 11.437 5.881 17.636 1.00 35.25 276 LEU A CA 1
ATOM 2121 C C . LEU A 1 276 ? 12.060 6.065 19.031 1.00 35.25 276 LEU A C 1
ATOM 2123 O O . LEU A 1 276 ? 11.659 5.433 20.003 1.00 35.25 276 LEU A O 1
ATOM 2127 N N . HIS A 1 277 ? 13.122 6.857 19.114 1.00 27.91 277 HIS A N 1
ATOM 2128 C CA . HIS A 1 277 ? 13.454 7.606 20.302 1.00 27.91 277 HIS A CA 1
ATOM 2129 C C . HIS A 1 277 ? 13.008 9.025 20.003 1.00 27.91 277 HIS A C 1
ATOM 2131 O O . HIS A 1 277 ? 13.600 9.739 19.200 1.00 27.91 277 HIS A O 1
ATOM 2137 N N . CYS A 1 278 ? 11.900 9.392 20.641 1.00 30.86 278 CYS A N 1
ATOM 2138 C CA . CYS A 1 278 ? 11.596 10.771 20.962 1.00 30.86 278 CYS A CA 1
ATOM 2139 C C . CYS A 1 278 ? 12.809 11.325 21.726 1.00 30.86 278 CYS A C 1
ATOM 2141 O O . CYS A 1 278 ? 12.988 11.035 22.906 1.00 30.86 278 CYS A O 1
ATOM 2143 N N . GLY A 1 279 ? 13.694 12.021 21.022 1.00 24.62 279 GLY A N 1
ATOM 2144 C CA . GLY A 1 279 ? 14.955 12.514 21.558 1.00 24.62 279 GLY A CA 1
ATOM 2145 C C . GLY A 1 279 ? 15.771 13.143 20.441 1.00 24.62 279 GLY A C 1
ATOM 2146 O O . GLY A 1 279 ? 16.432 12.450 19.677 1.00 24.62 279 GLY A O 1
ATOM 2147 N N . SER A 1 280 ? 15.643 14.459 20.333 1.00 34.50 280 SER A N 1
ATOM 2148 C CA . SER A 1 280 ? 16.376 15.384 19.469 1.00 34.50 280 SER A CA 1
ATOM 2149 C C . SER A 1 280 ? 17.871 15.054 19.334 1.00 34.50 280 SER A C 1
ATOM 2151 O O . SER A 1 280 ? 18.497 14.709 20.329 1.00 34.50 280 SER A O 1
ATOM 2153 N N . VAL A 1 281 ? 18.443 15.223 18.132 1.00 28.02 281 VAL A N 1
ATOM 2154 C CA . VAL A 1 281 ? 19.496 16.214 17.801 1.00 28.02 281 VAL A CA 1
ATOM 2155 C C . VAL A 1 281 ? 19.738 16.236 16.272 1.00 28.02 281 VAL A C 1
ATOM 2157 O O . VAL A 1 281 ? 20.035 15.221 15.651 1.00 28.02 281 VAL A O 1
ATOM 2160 N N . GLU A 1 282 ? 19.562 17.446 15.729 1.00 31.47 282 GLU A N 1
ATOM 2161 C CA . GLU A 1 282 ? 20.169 18.131 14.568 1.00 31.47 282 GLU A CA 1
ATOM 2162 C C . GLU A 1 282 ? 20.293 17.445 13.193 1.00 31.47 282 GLU A C 1
ATOM 2164 O O . GLU A 1 282 ? 21.268 16.779 12.858 1.00 31.47 282 GLU A O 1
ATOM 2169 N N . GLY A 1 283 ? 19.306 17.774 12.346 1.00 29.58 283 GLY A N 1
ATOM 2170 C CA . GLY A 1 283 ? 19.270 17.546 10.898 1.00 29.58 283 GLY A CA 1
ATOM 2171 C C . GLY A 1 283 ? 17.830 17.525 10.365 1.00 29.58 283 GLY A C 1
ATOM 2172 O O . GLY A 1 283 ? 17.390 16.490 9.892 1.00 29.58 283 GLY A O 1
ATOM 2173 N N . SER A 1 284 ? 17.071 18.621 10.545 1.00 30.89 284 SER A N 1
ATOM 2174 C CA . SER A 1 284 ? 15.640 18.817 10.179 1.00 30.89 284 SER A CA 1
ATOM 2175 C C . SER A 1 284 ? 14.716 17.574 10.335 1.00 30.89 284 SER A C 1
ATOM 2177 O O . SER A 1 284 ? 14.568 16.804 9.385 1.00 30.89 284 SER A O 1
ATOM 2179 N N . PRO A 1 285 ? 14.039 17.382 11.486 1.00 36.69 285 PRO A N 1
ATOM 2180 C CA . PRO A 1 285 ? 13.465 16.084 11.884 1.00 36.69 285 PRO A CA 1
ATOM 2181 C C . PRO A 1 285 ? 12.087 15.697 11.306 1.00 36.69 285 PRO A C 1
ATOM 2183 O O . PRO A 1 285 ? 11.557 14.667 11.710 1.00 36.69 285 PRO A O 1
ATOM 2186 N N . ASP A 1 286 ? 11.475 16.485 10.415 1.00 41.12 286 ASP A N 1
ATOM 2187 C CA . ASP A 1 286 ? 10.004 16.455 10.247 1.00 41.12 286 ASP A CA 1
ATOM 2188 C C . ASP A 1 286 ? 9.489 16.085 8.839 1.00 41.12 286 ASP A C 1
ATOM 2190 O O . ASP A 1 286 ? 8.324 16.282 8.511 1.00 41.12 286 ASP A O 1
ATOM 2194 N N . THR A 1 287 ? 10.348 15.545 7.967 1.00 46.25 287 THR A N 1
ATOM 2195 C CA . THR A 1 287 ? 10.022 15.326 6.538 1.00 46.25 287 THR A CA 1
ATOM 2196 C C . THR A 1 287 ? 9.864 13.860 6.129 1.00 46.25 287 THR A C 1
ATOM 2198 O O . THR A 1 287 ? 9.681 13.563 4.947 1.00 46.25 287 THR A O 1
ATOM 2201 N N . ALA A 1 288 ? 9.919 12.918 7.077 1.00 64.81 288 ALA A N 1
ATOM 2202 C CA . ALA A 1 288 ? 9.767 11.498 6.772 1.00 64.81 288 ALA A CA 1
ATOM 2203 C C . ALA A 1 288 ? 8.314 11.179 6.370 1.00 64.81 288 ALA A C 1
ATOM 2205 O O . ALA A 1 288 ? 7.403 11.236 7.196 1.00 64.81 288 ALA A O 1
ATOM 2206 N N . GLY A 1 289 ? 8.107 10.849 5.093 1.00 72.38 289 GLY A N 1
ATOM 2207 C CA . GLY A 1 289 ? 6.811 10.418 4.573 1.00 72.38 289 GLY A CA 1
ATOM 2208 C C . GLY A 1 289 ? 6.567 8.914 4.692 1.00 72.38 289 GLY A C 1
ATOM 2209 O O . GLY A 1 289 ? 7.493 8.151 4.984 1.00 72.38 289 GLY A O 1
ATOM 2210 N N . PHE A 1 290 ? 5.330 8.489 4.425 1.00 80.62 290 PHE A N 1
ATOM 2211 C CA . PHE A 1 290 ? 4.902 7.090 4.521 1.00 80.62 290 PHE A CA 1
ATOM 2212 C C . PHE A 1 290 ? 4.383 6.530 3.197 1.00 80.62 290 PHE A C 1
ATOM 2214 O O . PHE A 1 290 ? 3.677 7.207 2.446 1.00 80.62 290 PHE A O 1
ATOM 2221 N N . PHE A 1 291 ? 4.642 5.241 2.977 1.00 81.69 291 PHE A N 1
ATOM 2222 C CA . PHE A 1 291 ? 3.868 4.418 2.053 1.00 81.69 291 PHE A CA 1
ATOM 2223 C C . PHE A 1 291 ? 2.633 3.831 2.750 1.00 81.69 291 PHE A C 1
ATOM 2225 O O . PHE A 1 291 ? 2.615 3.670 3.971 1.00 81.69 291 PHE A O 1
ATOM 2232 N N . CYS A 1 292 ? 1.598 3.467 1.986 1.00 85.31 292 CYS A N 1
ATOM 2233 C CA . CYS A 1 292 ? 0.312 3.038 2.540 1.00 85.31 292 CYS A CA 1
ATOM 2234 C C . CYS A 1 292 ? 0.428 1.839 3.490 1.00 85.31 292 CYS A C 1
ATOM 2236 O O . CYS A 1 292 ? -0.064 1.896 4.612 1.00 85.31 292 CYS A O 1
ATOM 2238 N N . SER A 1 293 ? 1.143 0.783 3.100 1.00 86.56 293 SER A N 1
ATOM 2239 C CA . SER A 1 293 ? 1.349 -0.393 3.953 1.00 86.56 293 SER A CA 1
ATOM 2240 C C . SER A 1 293 ? 2.325 -0.157 5.103 1.00 86.56 293 SER A C 1
ATOM 2242 O O . SER A 1 293 ? 2.190 -0.795 6.144 1.00 86.56 293 SER A O 1
ATOM 2244 N N . GLU A 1 294 ? 3.294 0.747 4.937 1.00 88.31 294 GLU A N 1
ATOM 2245 C CA . GLU A 1 294 ? 4.242 1.128 5.991 1.00 88.31 294 GLU A CA 1
ATOM 2246 C C . GLU A 1 294 ? 3.529 1.879 7.120 1.00 88.31 294 GLU A C 1
ATOM 2248 O O . GLU A 1 294 ? 3.732 1.559 8.292 1.00 88.31 294 GLU A O 1
ATOM 2253 N N . LEU A 1 295 ? 2.646 2.819 6.765 1.00 92.12 295 LEU A N 1
ATOM 2254 C CA . LEU A 1 295 ? 1.819 3.571 7.708 1.00 92.12 295 LEU A CA 1
ATOM 2255 C C . LEU A 1 295 ? 1.045 2.628 8.639 1.00 92.12 295 LEU A C 1
ATOM 2257 O O . LEU A 1 295 ? 1.045 2.801 9.859 1.00 92.12 295 LEU A O 1
ATOM 2261 N N . LEU A 1 296 ? 0.402 1.608 8.065 1.00 95.44 296 LEU A N 1
ATOM 2262 C CA . LEU A 1 296 ? -0.406 0.666 8.838 1.00 95.44 296 LEU A CA 1
ATOM 2263 C C . LEU A 1 296 ? 0.446 -0.345 9.604 1.00 95.44 296 LEU A C 1
ATOM 2265 O O . LEU A 1 296 ? 0.096 -0.716 10.722 1.00 95.44 296 LEU A O 1
ATOM 2269 N N . ALA A 1 297 ? 1.580 -0.769 9.040 1.00 94.00 297 ALA A N 1
ATOM 2270 C CA . ALA A 1 297 ? 2.511 -1.636 9.750 1.00 94.00 297 ALA A CA 1
ATOM 2271 C C . ALA A 1 297 ? 3.045 -0.958 11.020 1.00 94.00 297 ALA A C 1
ATOM 2273 O O . ALA A 1 297 ? 3.072 -1.591 12.075 1.00 94.00 297 ALA A O 1
ATOM 2274 N N . HIS A 1 298 ? 3.386 0.334 10.954 1.00 94.38 298 HIS A N 1
ATOM 2275 C CA . HIS A 1 298 ? 3.759 1.108 12.137 1.00 94.38 298 HIS A CA 1
ATOM 2276 C C . HIS A 1 298 ? 2.619 1.199 13.157 1.00 94.38 298 HIS A C 1
ATOM 2278 O O . HIS A 1 298 ? 2.859 0.935 14.336 1.00 94.38 298 HIS A O 1
ATOM 2284 N N . ALA A 1 299 ? 1.389 1.485 12.716 1.00 96.50 299 ALA A N 1
ATOM 2285 C CA . ALA A 1 299 ? 0.220 1.500 13.598 1.00 96.50 299 ALA A CA 1
ATOM 2286 C C . ALA A 1 299 ? 0.081 0.168 14.359 1.00 96.50 299 ALA A C 1
ATOM 2288 O O . ALA A 1 299 ? 0.025 0.139 15.589 1.00 96.50 299 ALA A O 1
ATOM 2289 N N . TYR A 1 300 ? 0.124 -0.960 13.645 1.00 98.00 300 TYR A N 1
ATOM 2290 C CA . TYR A 1 300 ? 0.005 -2.287 14.250 1.00 98.00 300 TYR A CA 1
ATOM 2291 C C . TYR A 1 300 ? 1.184 -2.681 15.136 1.00 98.00 300 TYR A C 1
ATOM 2293 O O . TYR A 1 300 ? 0.994 -3.404 16.112 1.00 98.00 300 TYR A O 1
ATOM 2301 N N . GLN A 1 301 ? 2.387 -2.192 14.855 1.00 96.25 301 GLN A N 1
ATOM 2302 C CA . GLN A 1 301 ? 3.539 -2.346 15.745 1.00 96.25 301 GLN A CA 1
ATOM 2303 C C . GLN A 1 301 ? 3.428 -1.511 17.023 1.00 96.25 301 GLN A C 1
ATOM 2305 O O . GLN A 1 301 ? 3.997 -1.874 18.058 1.00 96.25 301 GLN A O 1
ATOM 2310 N N . GLN A 1 302 ? 2.733 -0.375 16.969 1.00 93.44 302 GLN A N 1
ATOM 2311 C CA . GLN A 1 302 ? 2.447 0.437 18.147 1.00 93.44 302 GLN A CA 1
ATOM 2312 C C . GLN A 1 302 ? 1.391 -0.215 19.038 1.00 93.44 302 GLN A C 1
ATOM 2314 O O . GLN A 1 302 ? 1.588 -0.259 20.249 1.00 93.44 302 GLN A O 1
ATOM 2319 N N . ILE A 1 303 ? 0.335 -0.784 18.449 1.00 95.06 303 ILE A N 1
ATOM 2320 C CA . ILE A 1 303 ? -0.743 -1.447 19.203 1.00 95.06 303 ILE A CA 1
ATOM 2321 C C . ILE A 1 303 ? -0.486 -2.935 19.497 1.00 95.06 303 ILE A C 1
ATOM 2323 O O . ILE A 1 303 ? -1.349 -3.617 20.041 1.00 95.06 303 ILE A O 1
ATOM 2327 N N . GLY A 1 304 ? 0.705 -3.446 19.167 1.00 95.69 304 GLY A N 1
ATOM 2328 C CA . GLY A 1 304 ? 1.141 -4.798 19.532 1.00 95.69 304 GLY A CA 1
ATOM 2329 C C . GLY A 1 304 ? 0.503 -5.928 18.719 1.00 95.69 304 GLY A C 1
ATOM 2330 O O . GLY A 1 304 ? 0.489 -7.064 19.185 1.00 95.69 304 GLY A O 1
ATOM 2331 N N . VAL A 1 305 ? -0.011 -5.626 17.525 1.00 97.75 305 VAL A N 1
ATOM 2332 C CA . VAL A 1 305 ? -0.569 -6.591 16.561 1.00 97.75 305 VAL A CA 1
ATOM 2333 C C . VAL A 1 305 ? 0.528 -7.198 15.677 1.00 97.75 305 VAL A C 1
ATOM 2335 O O . VAL A 1 305 ? 0.476 -8.385 15.357 1.00 97.75 305 VAL A O 1
ATOM 2338 N N . LEU A 1 306 ? 1.546 -6.406 15.316 1.00 96.69 306 LEU A N 1
ATOM 2339 C CA . LEU A 1 306 ? 2.717 -6.847 14.547 1.00 96.69 306 LEU A CA 1
ATOM 2340 C C . LEU A 1 306 ? 4.002 -6.753 15.372 1.00 96.69 306 LEU A C 1
ATOM 2342 O O . LEU A 1 306 ? 4.185 -5.826 16.162 1.00 96.69 306 LEU A O 1
ATOM 2346 N N . SER A 1 307 ? 4.930 -7.685 15.130 1.00 92.69 307 SER A N 1
ATOM 2347 C CA . SER A 1 307 ? 6.278 -7.622 15.704 1.00 92.69 307 SER A CA 1
ATOM 2348 C C . SER A 1 307 ? 7.061 -6.428 15.154 1.00 92.69 307 SER A C 1
ATOM 2350 O O . SER A 1 307 ? 6.962 -6.080 13.972 1.00 92.69 307 SER A O 1
ATOM 2352 N N . ARG A 1 308 ? 7.882 -5.827 16.019 1.00 90.62 308 ARG A N 1
ATOM 2353 C CA . ARG A 1 308 ? 8.837 -4.765 15.665 1.00 90.62 308 ARG A CA 1
ATOM 2354 C C . ARG A 1 308 ? 10.148 -5.298 15.085 1.00 90.62 308 ARG A C 1
ATOM 2356 O O . ARG A 1 308 ? 10.951 -4.503 14.613 1.00 90.62 308 ARG A O 1
ATOM 2363 N N . GLU A 1 309 ? 10.360 -6.614 15.091 1.00 84.62 309 GLU A N 1
ATOM 2364 C CA . GLU A 1 309 ? 11.551 -7.243 14.502 1.00 84.62 309 GLU A CA 1
ATOM 2365 C C . GLU A 1 309 ? 11.605 -7.053 12.981 1.00 84.62 309 GLU A C 1
ATOM 2367 O O . GLU A 1 309 ? 12.662 -6.784 12.415 1.00 84.62 309 GLU A O 1
ATOM 2372 N N . ARG A 1 310 ? 10.449 -7.138 12.309 1.00 80.31 310 ARG A N 1
ATOM 2373 C CA . ARG A 1 310 ? 10.329 -6.797 10.890 1.00 80.31 310 ARG A CA 1
ATOM 2374 C C . ARG A 1 310 ? 10.078 -5.301 10.748 1.00 80.31 310 ARG A C 1
ATOM 2376 O O . ARG A 1 310 ? 9.055 -4.808 11.207 1.00 80.31 310 ARG A O 1
ATOM 2383 N N . ALA A 1 311 ? 10.952 -4.586 10.047 1.00 79.50 311 ALA A N 1
ATOM 2384 C CA . ALA A 1 311 ? 10.763 -3.159 9.790 1.00 79.50 311 ALA A CA 1
ATOM 2385 C C . ALA A 1 311 ? 9.462 -2.880 9.003 1.00 79.50 311 ALA A C 1
ATOM 2387 O O . ALA A 1 311 ? 9.174 -3.559 8.013 1.00 79.50 311 ALA A O 1
ATOM 2388 N N . ALA A 1 312 ? 8.702 -1.856 9.413 1.00 82.88 312 ALA A N 1
ATOM 2389 C CA . ALA A 1 312 ? 7.453 -1.432 8.767 1.00 82.88 312 ALA A CA 1
ATOM 2390 C C . ALA A 1 312 ? 7.584 -1.142 7.250 1.00 82.88 312 ALA A C 1
ATOM 2392 O O . ALA A 1 312 ? 6.729 -1.608 6.493 1.00 82.88 312 ALA A O 1
ATOM 2393 N N . PRO A 1 313 ? 8.677 -0.512 6.762 1.00 78.06 313 PRO A N 1
ATOM 2394 C CA . PRO A 1 313 ? 8.965 -0.389 5.330 1.00 78.06 313 PRO A CA 1
ATOM 2395 C C . PRO A 1 313 ? 8.952 -1.703 4.541 1.00 78.06 313 PRO A C 1
ATOM 2397 O O . PRO A 1 313 ? 8.716 -1.708 3.338 1.00 78.06 313 PRO A O 1
ATOM 2400 N N . GLY A 1 314 ? 9.221 -2.833 5.200 1.00 70.50 314 GLY A N 1
ATOM 2401 C CA . GLY A 1 314 ? 9.218 -4.159 4.586 1.00 70.50 314 GLY A CA 1
ATOM 2402 C C . GLY A 1 314 ? 7.822 -4.716 4.306 1.00 70.50 314 GLY A C 1
ATOM 2403 O O . GLY A 1 314 ? 7.717 -5.783 3.694 1.00 70.50 314 GLY A O 1
ATOM 2404 N N . TYR A 1 315 ? 6.754 -4.058 4.766 1.00 78.38 315 TYR A N 1
ATOM 2405 C CA . TYR A 1 315 ? 5.378 -4.464 4.496 1.00 78.38 315 TYR A CA 1
ATOM 2406 C C . TYR A 1 315 ? 4.854 -3.823 3.215 1.00 78.38 315 TYR A C 1
ATOM 2408 O O . TYR A 1 315 ? 5.184 -2.703 2.847 1.00 78.38 315 TYR A O 1
ATOM 2416 N N . TRP A 1 316 ? 3.971 -4.563 2.560 1.00 78.12 316 TRP A N 1
ATOM 2417 C CA . TRP A 1 316 ? 3.371 -4.243 1.268 1.00 78.12 316 TRP A CA 1
ATOM 2418 C C . TRP A 1 316 ? 1.881 -4.550 1.377 1.00 78.12 316 TRP A C 1
ATOM 2420 O O . TRP A 1 316 ? 1.545 -5.439 2.166 1.00 78.12 316 TRP A O 1
ATOM 2430 N N . PRO A 1 317 ? 1.009 -3.909 0.581 1.00 82.19 317 PRO A N 1
ATOM 2431 C CA . PRO A 1 317 ? -0.431 -4.170 0.592 1.00 82.19 317 PRO A CA 1
ATOM 2432 C C . PRO A 1 317 ? -0.751 -5.666 0.533 1.00 82.19 317 PRO A C 1
ATOM 2434 O O . PRO A 1 317 ? -1.543 -6.167 1.325 1.00 82.19 317 PRO A O 1
ATOM 2437 N N . LYS A 1 318 ? 0.001 -6.419 -0.282 1.00 79.44 318 LYS A N 1
ATOM 2438 C CA . LYS A 1 318 ? -0.115 -7.878 -0.375 1.00 79.44 318 LYS A CA 1
ATOM 2439 C C . LYS A 1 318 ? -0.041 -8.646 0.931 1.00 79.44 318 LYS A C 1
ATOM 2441 O O . LYS A 1 318 ? -0.702 -9.666 1.060 1.00 79.44 318 LYS A O 1
ATOM 2446 N N . HIS A 1 319 ? 0.777 -8.188 1.874 1.00 84.44 319 HIS A N 1
ATOM 2447 C CA . HIS A 1 319 ? 0.993 -8.883 3.137 1.00 84.44 319 HIS A CA 1
ATOM 2448 C C . HIS A 1 319 ? -0.256 -8.810 4.013 1.00 84.44 319 HIS A C 1
ATOM 2450 O O . HIS A 1 319 ? -0.430 -9.650 4.884 1.00 84.44 319 HIS A O 1
ATOM 2456 N N . PHE A 1 320 ? -1.128 -7.835 3.761 1.00 91.69 320 PHE A N 1
ATOM 2457 C CA . PHE A 1 320 ? -2.406 -7.681 4.436 1.00 91.69 320 PHE A CA 1
ATOM 2458 C C . PHE A 1 320 ? -3.550 -8.417 3.733 1.00 91.69 320 PHE A C 1
ATOM 2460 O O . PHE A 1 320 ? -4.648 -8.442 4.276 1.00 91.69 320 PHE A O 1
ATOM 2467 N N . GLY A 1 321 ? -3.324 -9.039 2.571 1.00 88.56 321 GLY A N 1
ATOM 2468 C CA . GLY A 1 321 ? -4.295 -9.915 1.908 1.00 88.56 321 GLY A CA 1
ATOM 2469 C C . GLY A 1 321 ? -4.292 -11.335 2.479 1.00 88.56 321 GLY A C 1
ATOM 2470 O O . GLY A 1 321 ? -3.323 -11.774 3.097 1.00 88.56 321 GLY A O 1
ATOM 2471 N N . ARG A 1 322 ? -5.377 -12.083 2.282 1.00 86.94 322 ARG A N 1
ATOM 2472 C CA . ARG A 1 322 ? -5.510 -13.493 2.685 1.00 86.94 322 ARG A CA 1
ATOM 2473 C C . ARG A 1 322 ? -4.555 -14.396 1.921 1.00 86.94 322 ARG A C 1
ATOM 2475 O O . ARG A 1 322 ? -3.982 -15.307 2.502 1.00 86.94 322 ARG A O 1
ATOM 2482 N N . ALA A 1 323 ? -4.356 -14.113 0.635 1.00 79.62 323 ALA A N 1
ATOM 2483 C CA . ALA A 1 323 ? -3.442 -14.851 -0.236 1.00 79.62 323 ALA A CA 1
ATOM 2484 C C . ALA A 1 323 ? -1.949 -14.576 0.050 1.00 79.62 323 ALA A C 1
ATOM 2486 O O . ALA A 1 323 ? -1.090 -15.016 -0.715 1.00 79.62 323 ALA A O 1
ATOM 2487 N N . ALA A 1 324 ? -1.620 -13.820 1.106 1.00 76.62 324 ALA A N 1
ATOM 2488 C CA . ALA A 1 324 ? -0.239 -13.581 1.498 1.00 76.62 324 ALA A CA 1
ATOM 2489 C C . ALA A 1 324 ? 0.474 -14.910 1.793 1.00 76.62 324 ALA A C 1
ATOM 2491 O O . ALA A 1 324 ? 0.004 -15.721 2.589 1.00 76.62 324 ALA A O 1
ATOM 2492 N N . SER A 1 325 ? 1.634 -15.105 1.166 1.00 72.50 325 SER A N 1
ATOM 2493 C CA . SER A 1 325 ? 2.525 -16.228 1.440 1.00 72.50 325 SER A CA 1
ATOM 2494 C C . SER A 1 325 ? 3.933 -15.697 1.746 1.00 72.50 325 SER A C 1
ATOM 2496 O O . SER A 1 325 ? 4.533 -15.068 0.867 1.00 72.50 325 SER A O 1
ATOM 2498 N N . PRO A 1 326 ? 4.460 -15.908 2.968 1.00 78.31 326 PRO A N 1
ATOM 2499 C CA . PRO A 1 326 ? 3.754 -16.490 4.115 1.00 78.31 326 PRO A CA 1
ATOM 2500 C C . PRO A 1 326 ? 2.590 -15.594 4.597 1.00 78.31 326 PRO A C 1
ATOM 2502 O O . PRO A 1 326 ? 2.598 -14.388 4.316 1.00 78.31 326 PRO A O 1
ATOM 2505 N N . PRO A 1 327 ? 1.606 -16.151 5.333 1.00 83.81 327 PRO A N 1
ATOM 2506 C CA . PRO A 1 327 ? 0.560 -15.359 5.974 1.00 83.81 327 PRO A CA 1
ATOM 2507 C C . PRO A 1 327 ? 1.138 -14.286 6.901 1.00 83.81 327 PRO A C 1
ATOM 2509 O O . PRO A 1 327 ? 2.252 -14.420 7.417 1.00 83.81 327 PRO A O 1
ATOM 2512 N N . LEU A 1 328 ? 0.372 -13.219 7.135 1.00 89.56 328 LEU A N 1
ATOM 2513 C CA . LEU A 1 328 ? 0.786 -12.138 8.025 1.00 89.56 328 LEU A CA 1
ATOM 2514 C C . LEU A 1 328 ? 1.035 -12.674 9.441 1.00 89.56 328 LEU A C 1
ATOM 2516 O O . LEU A 1 328 ? 0.117 -13.165 10.095 1.00 89.56 328 LEU A O 1
ATOM 2520 N N . ALA A 1 329 ? 2.277 -12.568 9.913 1.00 91.75 329 ALA A N 1
ATOM 2521 C CA . ALA A 1 329 ? 2.666 -13.015 11.244 1.00 91.75 329 ALA A CA 1
ATOM 2522 C C . ALA A 1 329 ? 2.166 -12.027 12.312 1.00 91.75 329 ALA A C 1
ATOM 2524 O O . ALA A 1 329 ? 2.820 -11.026 12.612 1.00 91.75 329 ALA A O 1
ATOM 2525 N N . LEU A 1 330 ? 0.982 -12.310 12.853 1.00 96.50 330 LEU A N 1
ATOM 2526 C CA . LEU A 1 330 ? 0.375 -11.573 13.958 1.00 96.50 330 LEU A CA 1
ATOM 2527 C C . LEU A 1 330 ? 0.872 -12.119 15.304 1.00 96.50 330 LEU A C 1
ATOM 2529 O O . LEU A 1 330 ? 1.140 -13.313 15.437 1.00 96.50 330 LEU A O 1
ATOM 2533 N N . ILE A 1 331 ? 1.001 -11.246 16.303 1.00 97.06 331 ILE A N 1
ATOM 2534 C CA . ILE A 1 331 ? 1.506 -11.596 17.641 1.00 97.06 331 ILE A CA 1
ATOM 2535 C C . ILE A 1 331 ? 0.455 -11.333 18.728 1.00 97.06 331 ILE A C 1
ATOM 2537 O O . ILE A 1 331 ? -0.607 -10.778 18.458 1.00 97.06 331 ILE A O 1
ATOM 2541 N N . ASN A 1 332 ? 0.742 -11.741 19.969 1.00 95.81 332 ASN A N 1
ATOM 2542 C CA . ASN A 1 332 ? -0.101 -11.478 21.146 1.00 95.81 332 ASN A CA 1
ATOM 2543 C C . ASN A 1 332 ? -1.556 -11.968 21.009 1.00 95.81 332 ASN A C 1
ATOM 2545 O O . ASN A 1 332 ? -2.486 -11.338 21.510 1.00 95.81 332 ASN A O 1
ATOM 2549 N N . GLY A 1 333 ? -1.756 -13.088 20.307 1.00 95.81 333 GLY A N 1
ATOM 2550 C CA . GLY A 1 333 ? -3.082 -13.665 20.070 1.00 95.81 333 GLY A CA 1
ATOM 2551 C C . GLY A 1 333 ? -3.946 -12.883 19.076 1.00 95.81 333 GLY A C 1
ATOM 2552 O O . GLY A 1 333 ? -5.137 -13.169 18.965 1.00 95.81 333 GLY A O 1
ATOM 2553 N N . ALA A 1 334 ? -3.380 -11.90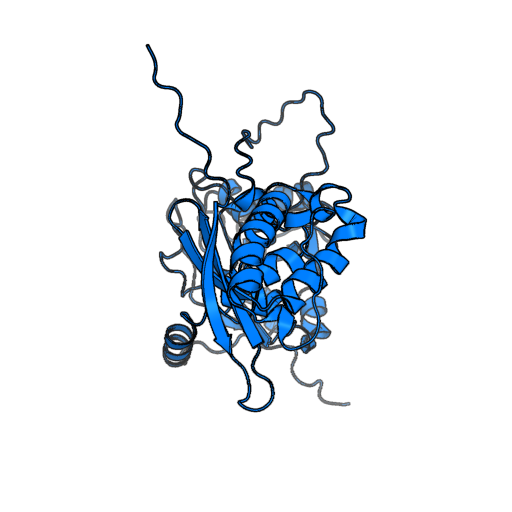7 18.357 1.00 97.81 334 ALA A N 1
ATOM 2554 C CA . ALA A 1 334 ? -4.104 -11.200 17.314 1.00 97.81 334 ALA A CA 1
ATOM 2555 C C . ALA A 1 334 ? -4.412 -12.118 16.118 1.00 97.81 334 ALA A C 1
ATOM 2557 O O . ALA A 1 334 ? -3.645 -13.021 15.780 1.00 97.81 334 ALA A O 1
ATOM 2558 N N . SER A 1 335 ? -5.541 -11.870 15.459 1.00 97.12 335 SER A N 1
ATOM 2559 C CA . SER A 1 335 ? -5.975 -12.583 14.255 1.00 97.12 335 SER A CA 1
ATOM 2560 C C . SER A 1 335 ? -6.618 -11.624 13.254 1.00 97.12 335 SER A C 1
ATOM 2562 O O . SER A 1 335 ? -6.970 -10.495 13.593 1.00 97.12 335 SER A O 1
ATOM 2564 N N . ILE A 1 336 ? -6.750 -12.055 12.001 1.00 96.69 336 ILE A N 1
ATOM 2565 C CA . ILE A 1 336 ? -7.342 -11.258 10.926 1.00 96.69 336 ILE A CA 1
ATOM 2566 C C . ILE A 1 336 ? -8.334 -12.115 10.137 1.00 96.69 336 ILE A C 1
ATOM 2568 O O . ILE A 1 336 ? -8.018 -13.250 9.780 1.00 96.69 336 ILE A O 1
ATOM 2572 N N . SER A 1 337 ? -9.531 -11.583 9.885 1.00 94.62 337 SER A N 1
ATOM 2573 C CA . SER A 1 337 ? -10.599 -12.279 9.155 1.00 94.62 337 SER A CA 1
ATOM 2574 C C . SER A 1 337 ? -10.229 -12.533 7.694 1.00 94.62 337 SER A C 1
ATOM 2576 O O . SER A 1 337 ? -9.296 -11.929 7.163 1.00 94.62 337 SER A O 1
ATOM 2578 N N . ASP A 1 338 ? -11.008 -13.357 6.997 1.00 91.81 338 ASP A N 1
ATOM 2579 C CA . ASP A 1 338 ? -11.000 -13.381 5.528 1.00 91.81 338 ASP A CA 1
ATOM 2580 C C . ASP A 1 338 ? -11.443 -12.023 4.941 1.00 91.81 338 ASP A C 1
ATOM 2582 O O . ASP A 1 338 ? -11.959 -11.159 5.660 1.00 91.81 338 ASP A O 1
ATOM 2586 N N . GLU A 1 339 ? -11.219 -11.817 3.638 1.00 90.44 339 GLU A N 1
ATOM 2587 C CA . GLU A 1 339 ? -11.723 -10.641 2.924 1.00 90.44 339 GLU A CA 1
ATOM 2588 C C . GLU A 1 339 ? -13.248 -10.679 2.788 1.00 90.44 339 GLU A C 1
ATOM 2590 O O . GLU A 1 339 ? -13.810 -11.613 2.209 1.00 90.44 339 GLU A O 1
ATOM 2595 N N . ILE A 1 340 ? -13.899 -9.626 3.282 1.00 92.44 340 ILE A N 1
ATOM 2596 C CA . ILE A 1 340 ? -15.332 -9.372 3.143 1.00 92.44 340 ILE A CA 1
ATOM 2597 C C . ILE A 1 340 ? -15.505 -8.314 2.044 1.00 92.44 340 ILE A C 1
ATOM 2599 O O . ILE A 1 340 ? -15.124 -7.161 2.265 1.00 92.44 340 ILE A O 1
ATOM 2603 N N . PRO A 1 341 ? -16.045 -8.660 0.863 1.00 90.12 341 PRO A N 1
ATOM 2604 C CA . PRO A 1 341 ? -16.199 -7.701 -0.228 1.00 90.12 341 PRO A CA 1
ATOM 2605 C C . PRO A 1 341 ? -17.087 -6.519 0.173 1.00 90.12 341 PRO A C 1
ATOM 2607 O O . PRO A 1 341 ? -18.110 -6.710 0.836 1.00 90.12 341 PRO A O 1
ATOM 2610 N N . ILE A 1 342 ? -16.711 -5.311 -0.252 1.00 87.19 342 ILE A N 1
ATOM 2611 C CA . ILE A 1 342 ? -17.517 -4.101 -0.082 1.00 87.19 342 ILE A CA 1
ATOM 2612 C C . ILE A 1 342 ? -18.149 -3.710 -1.412 1.00 87.19 342 ILE A C 1
ATOM 2614 O O . ILE A 1 342 ? -17.462 -3.534 -2.418 1.00 87.19 342 ILE A O 1
ATOM 2618 N N . GLU A 1 343 ? -19.461 -3.508 -1.391 1.00 82.94 343 GLU A N 1
ATOM 2619 C CA . GLU A 1 343 ? -20.205 -2.937 -2.508 1.00 82.94 343 GLU A CA 1
ATOM 2620 C C . GLU A 1 343 ? -20.388 -1.429 -2.320 1.00 82.94 343 GLU A C 1
ATOM 2622 O O . GLU A 1 343 ? -20.677 -0.947 -1.219 1.00 82.94 343 GLU A O 1
ATOM 2627 N N . GLY A 1 344 ? -20.219 -0.685 -3.417 1.00 69.25 344 GLY A N 1
ATOM 2628 C CA . GLY A 1 344 ? -20.476 0.752 -3.458 1.00 69.25 344 GLY A CA 1
ATOM 2629 C C . GLY A 1 344 ? -21.948 1.096 -3.197 1.00 69.25 344 GLY A C 1
ATOM 2630 O O . GLY A 1 344 ? -22.795 0.202 -3.097 1.00 69.25 344 GLY A O 1
ATOM 2631 N N . PRO A 1 345 ? -22.275 2.395 -3.098 1.00 62.50 345 PRO A N 1
ATOM 2632 C CA . PRO A 1 345 ? -23.655 2.815 -2.915 1.00 62.50 345 PRO A CA 1
ATOM 2633 C C . PRO A 1 345 ? -24.505 2.300 -4.084 1.00 62.50 345 PRO A C 1
ATOM 2635 O O . PRO A 1 345 ? -24.147 2.462 -5.252 1.00 62.50 345 PRO A O 1
ATOM 2638 N N . GLY A 1 346 ? -25.616 1.630 -3.769 1.00 53.28 346 GLY A N 1
ATOM 2639 C CA . GLY A 1 346 ? -26.557 1.154 -4.785 1.00 53.28 346 GLY A CA 1
ATOM 2640 C C . GLY A 1 346 ? -27.129 2.321 -5.602 1.00 53.28 346 GLY A C 1
ATOM 2641 O O . GLY A 1 346 ? -27.080 3.463 -5.139 1.00 53.28 346 GLY A O 1
ATOM 2642 N N . PRO A 1 347 ? -27.688 2.067 -6.800 1.00 44.91 347 PRO A N 1
ATOM 2643 C CA . PRO A 1 347 ? -28.317 3.121 -7.587 1.00 44.91 347 PRO A CA 1
ATOM 2644 C C . PRO A 1 347 ? -29.354 3.842 -6.723 1.00 44.91 347 PRO A C 1
ATOM 2646 O O . PRO A 1 347 ? -30.240 3.200 -6.150 1.00 44.91 347 PRO A O 1
ATOM 2649 N N . GLN A 1 348 ? -29.221 5.165 -6.597 1.00 43.78 348 GLN A N 1
ATOM 2650 C CA . GLN A 1 348 ? -30.267 5.974 -5.986 1.00 43.78 348 GLN A CA 1
ATOM 2651 C C . GLN A 1 348 ? -31.520 5.771 -6.837 1.00 43.78 348 GLN A C 1
ATOM 2653 O O . GLN A 1 348 ? -31.500 6.028 -8.042 1.00 43.78 348 GLN A O 1
ATOM 2658 N N . ALA A 1 349 ? -32.578 5.231 -6.232 1.00 38.41 349 ALA A N 1
ATOM 2659 C CA . ALA A 1 349 ? -33.878 5.176 -6.876 1.00 38.41 349 ALA A CA 1
ATOM 2660 C C . ALA A 1 349 ? -34.253 6.621 -7.220 1.00 38.41 349 ALA A C 1
ATOM 2662 O O . ALA A 1 349 ? -34.415 7.440 -6.318 1.00 38.41 349 ALA A O 1
ATOM 2663 N N . GLY A 1 350 ? -34.280 6.940 -8.516 1.00 37.25 350 GLY A N 1
ATOM 2664 C CA . GLY A 1 350 ? -34.652 8.266 -8.988 1.00 37.25 350 GLY A CA 1
ATOM 2665 C C . GLY A 1 350 ? -36.043 8.604 -8.470 1.00 37.25 350 GLY A C 1
ATOM 2666 O O . GLY A 1 350 ? -36.990 7.865 -8.738 1.00 37.25 350 GLY A O 1
ATOM 2667 N N . THR A 1 351 ? -36.129 9.673 -7.684 1.00 35.44 351 THR A N 1
ATOM 2668 C CA . THR A 1 351 ? -37.386 10.346 -7.345 1.00 35.44 351 THR A CA 1
ATOM 2669 C C . THR A 1 351 ? -37.805 11.263 -8.470 1.00 35.44 351 THR A C 1
ATOM 2671 O O . THR A 1 351 ? -36.911 12.003 -8.947 1.00 35.44 351 THR A O 1
#

Sequence (351 aa):
MGAAPSHEAALGCSLNSTRLSGPSRRPFVEYCVQLERADLTWVVWRRYAEFAALQKALKPLVGEAASAFPPKLGGRHGRSPRIVLARISALELWLRRLLRTDLALRQLCLLEFVGIAGKEFCGGRVAAMELRRANRGTPPVRVEKLRAVAETGDLLLFKTRAAAPELQRVLTGSEWDHVGMVVHTDGTGHVCTARESHRVHVLHAVSDGCSLCEVERLLSCSSDYEEIALRQVHWAGRGSQCGVCLIAKWCSEVIGKPYDLTISKLILGQTNKSSLHCGSVEGSPDTAGFFCSELLAHAYQQIGVLSRERAAPGYWPKHFGRAASPPLALINGASISDEIPIEGPGPQAGT

Organism: Prymnesium parvum (NCBI:txid97485)

InterPro domains:
  IPR001683 Phox homology [PF00787] (40-113)
  IPR001683 Phox homology [PS50195] (9-121)
  IPR036871 PX domain superfamily [G3DSA:3.30.1520.10] (8-120)
  IPR036871 PX domain superfamily [SSF64268] (15-115)
  IPR038765 Papain-like cysteine peptidase superfamily [SSF54001] (151-311)

pLDDT: mean 74.68, std 21.44, range [24.62, 98.06]

Radius of gyration: 23.14 Å; chains: 1; bounding box: 77×39×66 Å

Foldseek 3Di:
DDDDDDDDFFKDWAWDDWDWDDDPVDIFIWTWIWIDGDPDIDIDTHTPVLLVVLLVVCCVPQPPLSPQADDDDDDPVCVPPVNVVVNRVSSRSSLVSLSQDLRSLQDLSNCCVRLVFDDPQPDQPPVVVVVVVVPPPFAFDAPVCCLVPAWFFWKKFFQWPDRRQVGLCSNLSHSGSFMWTKFFAAPVRATDFSVRGPFIWTQFQDQQATATHTVLRVLVVVNTTPWMWIKYKDDPCIRHRVLSVLVRVLSVLGHPAGAGPLSSVVNNVPPDDPPPDPDDDDDDDRRDGDHGQLSSLVSCCSVQQAPVVDHSSPGGSLQLAPPDVVHNDTDPPMDMHHIRIYDYDDPDPDD